Protein AF-0000000087544682 (afdb_homodimer)

Radius of gyration: 23.78 Å; Cα contacts (8 Å, |Δi|>4): 343; chains: 2; bounding box: 63×88×71 Å

Secondary structure (DSSP, 8-state):
-----------------------------GGGPPPHHHHHHHHHHHH--EEEEEEEETTEEEEEEE-TTS-EEEEEE-TTT--EEEEEEE--TT--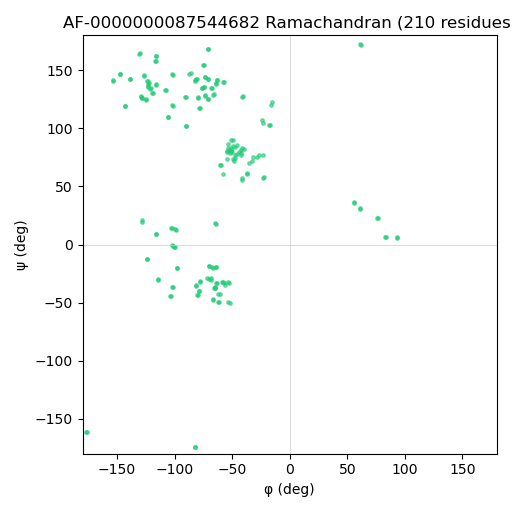SHHHH-S----/-----------------------------GGGPPPHHHHHHHHHHHH--EEEEEEEETTEEEEEEE-TTS-EEEEEE-TTT--EEEEEEE--TT--SHHHH-S----

Solvent-accessible surface area (backbone atoms only — not comparable to full-atom values): 12575 Å² total; per-residue (Å²): 133,85,77,72,76,76,74,76,73,75,74,75,73,73,71,71,64,67,79,60,77,69,82,83,58,33,81,63,59,75,89,53,46,52,58,69,64,57,54,52,51,47,44,33,67,44,63,47,34,50,76,75,45,76,45,81,55,65,55,16,35,37,35,34,31,26,40,79,83,64,24,41,34,39,35,31,22,34,39,50,78,62,43,67,39,33,43,34,39,41,45,44,95,87,46,72,56,49,77,38,66,45,73,67,61,78,123,135,84,78,74,77,73,76,75,74,74,75,74,73,73,73,71,66,67,78,63,77,69,84,83,60,33,82,61,58,74,91,53,46,52,58,69,65,58,54,51,52,46,44,32,65,42,65,48,35,48,76,74,44,75,43,80,55,65,55,15,36,35,36,34,31,26,40,80,84,64,25,40,35,39,35,31,22,34,39,50,79,62,45,69,39,34,44,32,40,40,45,44,96,86,47,74,56,46,78,39,66,43,72,67,62,76,122

Foldseek 3Di:
DPPPPPPPPPPPPPCPVPPPPPPLAADDDPVLFDDPVVLVVVCCVPFVWDWDDWDDDNQWTWTWTAGPVGWIWIWTANGRVRDTRDIDTHADPPGDCCVPPNDPPPD/DCPPPPPPPPPPPPCPVPVPPPPLAADDDPVLFDDPVVLVVVCCVPFVWDWDDWDDDNQWTWTWTAGPVGWIWIWTANGRVRDTRDIDTHADPPGDCCVPPNDPPPD

InterPro domains:
  IPR025711 PepSY domain [PF13670] (8-82)

pLDDT: mean 81.4, std 24.7, range [26.38, 98.88]

Structure (mmCIF, N/CA/C/O backbone):
data_AF-0000000087544682-model_v1
#
loop_
_entity.id
_entity.type
_entity.pdbx_description
1 polymer 'PepSY domain-containing protein'
#
loop_
_atom_site.group_PDB
_atom_site.id
_atom_site.type_symbol
_atom_site.label_atom_id
_atom_site.label_alt_id
_atom_site.label_comp_id
_atom_site.label_asym_id
_atom_site.label_entity_id
_atom_site.label_seq_id
_atom_site.pdbx_PDB_ins_code
_atom_site.Cartn_x
_atom_site.Cartn_y
_atom_site.Cartn_z
_atom_site.occupancy
_atom_site.B_iso_or_equiv
_atom_site.auth_seq_id
_atom_site.auth_comp_id
_atom_site.auth_asym_id
_atom_site.auth_atom_id
_atom_site.pdbx_PDB_model_num
ATOM 1 N N . MET A 1 1 ? -41.969 41.688 -31.203 1 32.5 1 MET A N 1
ATOM 2 C CA . MET A 1 1 ? -41.844 40.375 -30.562 1 32.5 1 MET A CA 1
ATOM 3 C C . MET A 1 1 ? -40.406 40.094 -30.203 1 32.5 1 MET A C 1
ATOM 5 O O . MET A 1 1 ? -39.531 40.125 -31.062 1 32.5 1 MET A O 1
ATOM 9 N N . LYS A 1 2 ? -39.969 40.656 -29.016 1 38.5 2 LYS A N 1
ATOM 10 C CA . LYS A 1 2 ? -38.688 40.656 -28.266 1 38.5 2 LYS A CA 1
ATOM 11 C C . LYS A 1 2 ? -38.219 39.219 -28.016 1 38.5 2 LYS A C 1
ATOM 13 O O . LYS A 1 2 ? -38.906 38.469 -27.297 1 38.5 2 LYS A O 1
ATOM 18 N N . SER A 1 3 ? -37.719 38.531 -29.031 1 41.66 3 SER A N 1
ATOM 19 C CA . SER A 1 3 ? -37.094 37.219 -29 1 41.66 3 SER A CA 1
ATOM 20 C C . SER A 1 3 ? -36.062 37.125 -27.891 1 41.66 3 SER A C 1
ATOM 22 O O . SER A 1 3 ? -35.031 37.812 -27.922 1 41.66 3 SER A O 1
ATOM 24 N N . ALA A 1 4 ? -36.562 36.969 -26.688 1 40.34 4 ALA A N 1
ATOM 25 C CA . ALA A 1 4 ? -35.75 36.688 -25.516 1 40.34 4 ALA A CA 1
ATOM 26 C C . ALA A 1 4 ? -34.781 35.531 -25.781 1 40.34 4 ALA A C 1
ATOM 28 O O . ALA A 1 4 ? -35.156 34.469 -26.219 1 40.34 4 ALA A O 1
ATOM 29 N N . PHE A 1 5 ? -33.594 35.875 -26.266 1 41.56 5 PHE A N 1
ATOM 30 C CA . PHE A 1 5 ? -32.406 35.031 -26.359 1 41.56 5 PHE A CA 1
ATOM 31 C C . PHE A 1 5 ? -32.188 34.281 -25.047 1 41.56 5 PHE A C 1
ATOM 33 O O . PHE A 1 5 ? -31.984 34.875 -24 1 41.56 5 PHE A O 1
ATOM 40 N N . ILE A 1 6 ? -32.969 33.188 -24.797 1 41.53 6 ILE A N 1
ATOM 41 C CA . ILE A 1 6 ? -32.781 32.312 -23.672 1 41.53 6 ILE A CA 1
ATOM 42 C C . ILE A 1 6 ? -31.312 31.828 -23.656 1 41.53 6 ILE A C 1
ATOM 44 O O . ILE A 1 6 ? -30.844 31.203 -24.609 1 41.53 6 ILE A O 1
ATOM 48 N N . ALA A 1 7 ? -30.422 32.625 -23.109 1 38.84 7 ALA A N 1
ATOM 49 C CA . ALA A 1 7 ? -29.047 32.219 -22.828 1 38.84 7 ALA A CA 1
ATOM 50 C C . ALA A 1 7 ? -29.016 30.891 -22.047 1 38.84 7 ALA A C 1
ATOM 52 O O . ALA A 1 7 ? -29.609 30.797 -20.969 1 38.84 7 ALA A O 1
ATOM 53 N N . HIS A 1 8 ? -29.125 29.781 -22.781 1 40.84 8 HIS A N 1
ATOM 54 C CA . HIS A 1 8 ? -28.891 28.484 -22.172 1 40.84 8 HIS A CA 1
ATOM 55 C C . HIS A 1 8 ? -27.562 28.453 -21.422 1 40.84 8 HIS A C 1
ATOM 57 O O . HIS A 1 8 ? -26.5 28.688 -22.016 1 40.84 8 HIS A O 1
ATOM 63 N N . ALA A 1 9 ? -27.531 28.984 -20.203 1 39.22 9 ALA A N 1
ATOM 64 C CA . ALA A 1 9 ? -26.375 28.75 -19.344 1 39.22 9 ALA A CA 1
ATOM 65 C C . ALA A 1 9 ? -26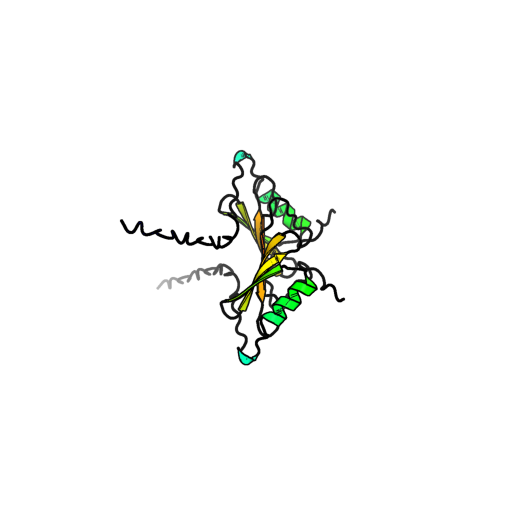.062 27.266 -19.234 1 39.22 9 ALA A C 1
ATOM 67 O O . ALA A 1 9 ? -26.875 26.5 -18.703 1 39.22 9 ALA A O 1
ATOM 68 N N . THR A 1 10 ? -25.422 26.688 -20.234 1 38 10 THR A N 1
ATOM 69 C CA . THR A 1 10 ? -24.891 25.328 -20.094 1 38 10 THR A CA 1
ATOM 70 C C . THR A 1 10 ? -24.047 25.203 -18.844 1 38 10 THR A C 1
ATOM 72 O O . THR A 1 10 ? -23.047 25.906 -18.688 1 38 10 THR A O 1
ATOM 75 N N . LEU A 1 11 ? -24.672 25.016 -17.688 1 36.91 11 LEU A N 1
ATOM 76 C CA . LEU A 1 11 ? -23.938 24.594 -16.484 1 36.91 11 LEU A CA 1
ATOM 77 C C . LEU A 1 11 ? -23 23.453 -16.812 1 36.91 11 LEU A C 1
ATOM 79 O O . LEU A 1 11 ? -23.438 22.375 -17.219 1 36.91 11 LEU A O 1
ATOM 83 N N . LEU A 1 12 ? -21.781 23.734 -17.281 1 35.66 12 LEU A N 1
ATOM 84 C CA . LEU A 1 12 ? -20.703 22.75 -17.359 1 35.66 12 LEU A CA 1
ATOM 85 C C . LEU A 1 12 ? -20.562 22 -16.047 1 35.66 12 LEU A C 1
ATOM 87 O O . LEU A 1 12 ? -20.188 22.578 -15.023 1 35.66 12 LEU A O 1
ATOM 91 N N . SER A 1 13 ? -21.5 21.125 -15.734 1 34.56 13 SER A N 1
ATOM 92 C CA . SER A 1 13 ? -21.25 20.188 -14.648 1 34.56 13 SER A CA 1
ATOM 93 C C . SER A 1 13 ? -19.844 19.625 -14.711 1 34.56 13 SER A C 1
ATOM 95 O O . SER A 1 13 ? -19.469 18.953 -15.672 1 34.56 13 SER A O 1
ATOM 97 N N . LEU A 1 14 ? -18.844 20.375 -14.258 1 31.8 14 LEU A N 1
ATOM 98 C CA . LEU A 1 14 ? -17.547 19.766 -13.992 1 31.8 14 LEU A CA 1
ATOM 99 C C . LEU A 1 14 ? -17.719 18.422 -13.289 1 31.8 14 LEU A C 1
ATOM 101 O O . LEU A 1 14 ? -18.234 18.375 -12.172 1 31.8 14 LEU A O 1
ATOM 105 N N . LEU A 1 15 ? -18.078 17.391 -14.023 1 32.78 15 LEU A N 1
ATOM 106 C CA . LEU A 1 15 ? -17.891 16.031 -13.531 1 32.78 15 LEU A CA 1
ATOM 107 C C . LEU A 1 15 ? -16.594 15.906 -12.734 1 32.78 15 LEU A C 1
ATOM 109 O O . LEU A 1 15 ? -15.508 15.969 -13.297 1 32.78 15 LEU A O 1
ATOM 113 N N . LEU A 1 16 ? -16.484 16.641 -11.656 1 33.53 16 LEU A N 1
ATOM 114 C CA . LEU A 1 16 ? -15.414 16.141 -10.789 1 33.53 16 LEU A CA 1
ATOM 115 C C . LEU A 1 16 ? -15.438 14.617 -10.727 1 33.53 16 LEU A C 1
ATOM 117 O O . LEU A 1 16 ? -16.281 14.031 -10.055 1 33.53 16 LEU A O 1
ATOM 121 N N . SER A 1 17 ? -15.344 13.922 -11.859 1 33.88 17 SER A N 1
ATOM 122 C CA . SER A 1 17 ? -15.07 12.484 -11.758 1 33.88 17 SER A CA 1
ATOM 123 C C . SER A 1 17 ? -14.195 12.172 -10.555 1 33.88 17 SER A C 1
ATOM 125 O O . SER A 1 17 ? -13.086 12.688 -10.438 1 33.88 17 SER A O 1
ATOM 127 N N . GLY A 1 18 ? -14.711 12.266 -9.414 1 36.06 18 GLY A N 1
ATOM 128 C CA . GLY A 1 18 ? -13.953 11.523 -8.414 1 36.06 18 GLY A CA 1
ATOM 129 C C . GLY A 1 18 ? -13.109 10.414 -9.008 1 36.06 18 GLY A C 1
ATOM 130 O O . GLY A 1 18 ? -13.625 9.547 -9.719 1 36.06 18 GLY A O 1
ATOM 131 N N . HIS A 1 19 ? -11.984 10.664 -9.625 1 38.47 19 HIS A N 1
ATOM 132 C CA . HIS A 1 19 ? -11.078 9.578 -9.977 1 38.47 19 HIS A CA 1
ATOM 133 C C . HIS A 1 19 ? -11.32 8.352 -9.109 1 38.47 19 HIS A C 1
ATOM 135 O O . HIS A 1 19 ? -11.078 8.383 -7.902 1 38.47 19 HIS A O 1
ATOM 141 N N . ALA A 1 20 ? -12.469 7.723 -9.016 1 40.12 20 ALA A N 1
ATOM 142 C CA . ALA A 1 20 ? -12.672 6.348 -8.57 1 40.12 20 ALA A CA 1
ATOM 143 C C . ALA A 1 20 ? -11.359 5.559 -8.609 1 40.12 20 ALA A C 1
ATOM 145 O O . ALA A 1 20 ? -10.633 5.602 -9.602 1 40.12 20 ALA A O 1
ATOM 146 N N . LEU A 1 21 ? -10.75 5.336 -7.555 1 45.41 21 LEU A N 1
ATOM 147 C CA . LEU A 1 21 ? -9.68 4.348 -7.508 1 45.41 21 LEU A CA 1
ATOM 148 C C . LEU A 1 21 ? -9.828 3.328 -8.633 1 45.41 21 LEU A C 1
ATOM 150 O O . LEU A 1 21 ? -10.945 3.012 -9.047 1 45.41 21 LEU A O 1
ATOM 154 N N . ALA A 1 22 ? -9.078 3.336 -9.688 1 49.91 22 ALA A N 1
ATOM 155 C CA . ALA A 1 22 ? -8.922 2.484 -10.859 1 49.91 22 ALA A CA 1
ATOM 156 C C . ALA A 1 22 ? -9.578 1.123 -10.648 1 49.91 22 ALA A C 1
ATOM 158 O O . ALA A 1 22 ? -9.531 0.57 -9.547 1 49.91 22 ALA A O 1
ATOM 159 N N . ASP A 1 23 ? -10.5 0.755 -11.5 1 56 23 ASP A N 1
ATOM 160 C CA . ASP A 1 23 ? -10.977 -0.609 -11.703 1 56 23 ASP A CA 1
ATOM 161 C C . ASP A 1 23 ? -9.859 -1.624 -11.445 1 56 23 ASP A C 1
ATOM 163 O O . ASP A 1 23 ? -8.961 -1.779 -12.273 1 56 23 ASP A O 1
ATOM 167 N N . GLU A 1 24 ? -9.43 -1.948 -10.203 1 76.81 24 GLU A N 1
ATOM 168 C CA . GLU A 1 24 ? -8.359 -2.824 -9.734 1 76.81 24 GLU A CA 1
ATOM 169 C C . GLU A 1 24 ? -8.625 -4.277 -10.125 1 76.81 24 GLU A C 1
ATOM 171 O O . GLU A 1 24 ? -7.895 -5.18 -9.719 1 76.81 24 GLU A O 1
ATOM 176 N N . ASP A 1 25 ? -9.562 -4.363 -11.133 1 90.75 25 ASP A N 1
ATOM 177 C CA . ASP A 1 25 ? -9.852 -5.738 -11.523 1 90.75 25 ASP A CA 1
ATOM 178 C C . ASP A 1 25 ? -8.875 -6.219 -12.602 1 90.75 25 ASP A C 1
ATOM 180 O O . ASP A 1 25 ? -8.406 -5.426 -13.422 1 90.75 25 ASP A O 1
ATOM 184 N N . CYS A 1 26 ? -8.586 -7.488 -12.539 1 96.19 26 CYS A N 1
ATOM 185 C CA . CYS A 1 26 ? -7.848 -8.164 -13.594 1 96.19 26 CYS A CA 1
ATOM 186 C C . CYS A 1 26 ? -8.789 -8.961 -14.5 1 96.19 26 CYS A C 1
ATOM 188 O O . CYS A 1 26 ? -9.805 -9.477 -14.039 1 96.19 26 CYS A O 1
ATOM 190 N N . SER A 1 27 ? -8.398 -9 -15.789 1 96.19 27 SER A N 1
ATOM 191 C CA . SER A 1 27 ? -9.281 -9.648 -16.75 1 96.19 27 SER A CA 1
ATOM 192 C C . SER A 1 27 ? -8.531 -10.688 -17.578 1 96.19 27 SER A C 1
ATOM 194 O O . SER A 1 27 ? -8.984 -11.078 -18.656 1 96.19 27 SER A O 1
ATOM 196 N N . ASP A 1 28 ? -7.426 -11.148 -17.078 1 97.69 28 ASP A N 1
ATOM 197 C CA . ASP A 1 28 ? -6.648 -12.164 -17.797 1 97.69 28 ASP A CA 1
ATOM 198 C C . ASP A 1 28 ? -7.484 -13.414 -18.062 1 97.69 28 ASP A C 1
ATOM 200 O O . ASP A 1 28 ? -8.203 -13.891 -17.172 1 97.69 28 ASP A O 1
ATOM 204 N N . PRO A 1 29 ? -7.371 -14.016 -19.219 1 98.12 29 PRO A N 1
ATOM 205 C CA . PRO A 1 29 ? -8.016 -15.32 -19.422 1 98.12 29 PRO A CA 1
ATOM 206 C C . PRO A 1 29 ? -7.441 -16.406 -18.516 1 98.12 29 PRO A C 1
ATOM 208 O O . PRO A 1 29 ? -6.219 -16.5 -18.359 1 98.12 29 PRO A O 1
ATOM 211 N N . VAL A 1 30 ? -8.289 -17.203 -18 1 98.12 30 VAL A N 1
ATOM 212 C CA . VAL A 1 30 ? -7.902 -18.219 -17.031 1 98.12 30 VAL A CA 1
ATOM 213 C C . VAL A 1 30 ? -6.871 -19.156 -17.656 1 98.12 30 VAL A C 1
ATOM 215 O O . VAL A 1 30 ? -5.93 -19.594 -16.984 1 98.12 30 VAL A O 1
ATOM 218 N N . SER A 1 31 ? -6.926 -19.391 -18.906 1 98.44 31 SER A N 1
ATOM 219 C CA . SER A 1 31 ? -6.023 -20.297 -19.609 1 98.44 31 SER A CA 1
ATOM 220 C C . SER A 1 31 ? -4.586 -19.781 -19.562 1 98.44 31 SER A C 1
ATOM 222 O O . SER A 1 31 ? -3.643 -20.562 -19.734 1 98.44 31 SER A O 1
ATOM 224 N N . ASP A 1 32 ? -4.398 -18.5 -19.297 1 98.62 32 ASP A N 1
ATOM 225 C CA . ASP A 1 32 ? -3.068 -17.906 -19.344 1 98.62 32 ASP A CA 1
ATOM 226 C C . ASP A 1 32 ? -2.492 -17.734 -17.938 1 98.62 32 ASP A C 1
ATOM 228 O O . ASP A 1 32 ? -1.352 -17.297 -17.781 1 98.62 32 ASP A O 1
ATOM 232 N N . TRP A 1 33 ? -3.242 -18.109 -16.891 1 98.81 33 TRP A N 1
ATOM 233 C CA . TRP A 1 33 ? -2.812 -17.859 -15.516 1 98.81 33 TRP A CA 1
ATOM 234 C C . TRP A 1 33 ? -1.585 -18.703 -15.172 1 98.81 33 TRP A C 1
ATOM 236 O O . TRP A 1 33 ? -1.505 -19.875 -15.539 1 98.81 33 TRP A O 1
ATOM 246 N N . GLN A 1 34 ? -0.607 -18 -14.523 1 98.88 34 GLN A N 1
ATOM 247 C CA . GLN A 1 34 ? 0.49 -18.719 -13.883 1 98.88 34 GLN A CA 1
ATOM 248 C C . GLN A 1 34 ? 0.029 -19.375 -12.594 1 98.88 34 GLN A C 1
ATOM 250 O O . GLN A 1 34 ? -0.884 -18.891 -11.922 1 98.88 34 GLN A O 1
ATOM 255 N N . PRO A 1 35 ? 0.786 -20.453 -12.258 1 98.75 35 PRO A N 1
ATOM 256 C CA . PRO A 1 35 ? 0.487 -21.047 -10.953 1 98.75 35 PRO A CA 1
ATOM 257 C C . PRO A 1 35 ? 0.761 -20.094 -9.797 1 98.75 35 PRO A C 1
ATOM 259 O O . PRO A 1 35 ? 1.733 -19.328 -9.836 1 98.75 35 PRO A O 1
ATOM 262 N N . ARG A 1 36 ? -0.143 -20.156 -8.805 1 98.62 36 ARG A N 1
ATOM 263 C CA . ARG A 1 36 ? 0.052 -19.328 -7.613 1 98.62 36 ARG A CA 1
ATOM 264 C C . ARG A 1 36 ? 1.432 -19.562 -7.004 1 98.62 36 ARG A C 1
ATOM 266 O O . ARG A 1 36 ? 2.062 -18.641 -6.508 1 98.62 36 ARG A O 1
ATOM 273 N N . ASP A 1 37 ? 1.938 -20.828 -7.148 1 98.44 37 ASP A N 1
ATOM 274 C CA . ASP A 1 37 ? 3.24 -21.156 -6.578 1 98.44 37 ASP A CA 1
ATOM 275 C C . ASP A 1 37 ? 4.363 -20.422 -7.309 1 98.44 37 ASP A C 1
ATOM 277 O O . ASP A 1 37 ? 5.395 -20.109 -6.715 1 98.44 37 ASP A O 1
ATOM 281 N N . THR A 1 38 ? 4.176 -20.125 -8.586 1 98.75 38 THR A N 1
ATOM 282 C CA . THR A 1 38 ? 5.145 -19.344 -9.336 1 98.75 38 THR A CA 1
ATOM 283 C C . THR A 1 38 ? 5.285 -17.953 -8.734 1 98.75 38 THR A C 1
ATOM 285 O O . THR A 1 38 ? 6.398 -17.453 -8.531 1 98.75 38 THR A O 1
ATOM 288 N N . LEU A 1 39 ? 4.137 -17.328 -8.352 1 98.75 39 LEU A N 1
ATOM 289 C CA . LEU A 1 39 ? 4.152 -16.016 -7.703 1 98.75 39 LEU A CA 1
ATOM 290 C C . LEU A 1 39 ? 4.793 -16.109 -6.324 1 98.75 39 LEU A C 1
ATOM 292 O O . LEU A 1 39 ? 5.633 -15.273 -5.977 1 98.75 39 LEU A O 1
ATOM 296 N N . ARG A 1 40 ? 4.379 -17.109 -5.559 1 98.69 40 ARG A N 1
ATOM 297 C CA . ARG A 1 40 ? 4.941 -17.297 -4.227 1 98.69 40 ARG A CA 1
ATOM 298 C C . ARG A 1 40 ? 6.465 -17.359 -4.277 1 98.69 40 ARG A C 1
ATOM 300 O O . ARG A 1 40 ? 7.141 -16.609 -3.568 1 98.69 40 ARG A O 1
ATOM 307 N N . LEU A 1 41 ? 6.988 -18.188 -5.168 1 98.19 41 LEU A N 1
ATOM 308 C CA . LEU A 1 41 ? 8.43 -18.375 -5.266 1 98.19 41 LEU A CA 1
ATOM 309 C C . LEU A 1 41 ? 9.117 -17.094 -5.73 1 98.19 41 LEU A C 1
ATOM 311 O O . LEU A 1 41 ? 10.18 -16.734 -5.223 1 98.19 41 LEU A O 1
ATOM 315 N N . GLN A 1 42 ? 8.469 -16.422 -6.613 1 97.19 42 GLN A N 1
ATOM 316 C CA . GLN A 1 42 ? 9.031 -15.18 -7.137 1 97.19 42 GLN A CA 1
ATOM 317 C C . GLN A 1 42 ? 9.211 -14.148 -6.031 1 97.19 42 GLN A C 1
ATOM 319 O O . GLN A 1 42 ? 10.305 -13.594 -5.863 1 97.19 42 GLN A O 1
ATOM 324 N N . VAL A 1 43 ? 8.188 -13.922 -5.242 1 97.5 43 VAL A N 1
ATOM 325 C CA . VAL A 1 43 ? 8.258 -12.828 -4.281 1 97.5 43 VAL A CA 1
ATOM 326 C C . VAL A 1 43 ? 9.102 -13.234 -3.08 1 97.5 43 VAL A C 1
ATOM 328 O O . VAL A 1 43 ? 9.766 -12.398 -2.461 1 97.5 43 VAL A O 1
ATOM 331 N N . GLU A 1 44 ? 9.086 -14.539 -2.719 1 97.81 44 GLU A N 1
ATOM 332 C CA . GLU A 1 44 ? 9.953 -15.023 -1.645 1 97.81 44 GLU A CA 1
ATOM 333 C C . GLU A 1 44 ? 11.422 -14.891 -2.02 1 97.81 44 GLU A C 1
ATOM 335 O O . GLU A 1 44 ? 12.242 -14.453 -1.207 1 97.81 44 GLU A O 1
ATOM 340 N N . ARG A 1 45 ? 11.719 -15.125 -3.283 1 96.88 45 ARG A N 1
ATOM 341 C CA . ARG A 1 45 ? 13.109 -15.062 -3.742 1 96.88 45 ARG A CA 1
ATOM 342 C C . ARG A 1 45 ? 13.555 -13.625 -3.951 1 96.88 45 ARG A C 1
ATOM 344 O O . ARG A 1 45 ? 14.648 -13.242 -3.537 1 96.88 45 ARG A O 1
ATOM 351 N N . GLN A 1 46 ? 12.695 -12.875 -4.48 1 95.12 46 GLN A N 1
ATOM 352 C CA . GLN A 1 46 ? 13.086 -11.531 -4.887 1 95.12 46 GLN A CA 1
ATOM 353 C C . GLN A 1 46 ? 13.078 -10.57 -3.699 1 95.12 46 GLN A C 1
ATOM 355 O O . GLN A 1 46 ? 13.938 -9.695 -3.594 1 95.12 46 GLN A O 1
ATOM 360 N N . TYR A 1 47 ? 12.117 -10.789 -2.785 1 95.56 47 TYR A N 1
ATOM 361 C CA . TYR A 1 47 ? 11.922 -9.75 -1.778 1 95.56 47 TYR A CA 1
ATOM 362 C C . TYR A 1 47 ? 12.062 -10.32 -0.373 1 95.56 47 TYR A C 1
ATOM 364 O O . TYR A 1 47 ? 12.062 -9.578 0.61 1 95.56 47 TYR A O 1
ATOM 372 N N . GLY A 1 48 ? 12.078 -11.602 -0.278 1 96.06 48 GLY A N 1
ATOM 373 C CA . GLY A 1 48 ? 12.211 -12.234 1.024 1 96.06 48 GLY A CA 1
ATOM 374 C C . GLY A 1 48 ? 10.938 -12.195 1.844 1 96.06 48 GLY A C 1
ATOM 375 O O . GLY A 1 48 ? 10.984 -12.242 3.074 1 96.06 48 GLY A O 1
ATOM 376 N N . TRP A 1 49 ? 9.859 -12.062 1.177 1 97.44 49 TRP A N 1
ATOM 377 C CA . TRP A 1 49 ? 8.578 -12.039 1.872 1 97.44 49 TRP A CA 1
ATOM 378 C C . TRP A 1 49 ? 8.195 -13.43 2.367 1 97.44 49 TRP A C 1
ATOM 380 O O . TRP A 1 49 ? 8.539 -14.43 1.735 1 97.44 49 TRP A O 1
ATOM 390 N N . ASN A 1 50 ? 7.574 -13.469 3.521 1 98.19 50 ASN A N 1
ATOM 391 C CA . ASN A 1 50 ? 6.871 -14.656 3.975 1 98.19 50 ASN A CA 1
ATOM 392 C C . ASN A 1 50 ? 5.406 -14.648 3.539 1 98.19 50 ASN A C 1
ATOM 394 O O . ASN A 1 50 ? 4.59 -13.922 4.109 1 98.19 50 ASN A O 1
ATOM 398 N N . VAL A 1 51 ? 5.137 -15.43 2.486 1 98.75 51 VAL A N 1
ATOM 399 C CA . VAL A 1 51 ? 3.803 -15.422 1.898 1 98.75 51 VAL A CA 1
ATOM 400 C C . VAL A 1 51 ? 2.865 -16.281 2.734 1 98.75 51 VAL A C 1
ATOM 402 O O . VAL A 1 51 ? 3.131 -17.469 2.949 1 98.75 51 VAL A O 1
ATOM 405 N N . GLN A 1 52 ? 1.749 -15.766 3.148 1 98.5 52 GLN A N 1
ATOM 406 C CA . GLN A 1 52 ? 0.799 -16.484 3.99 1 98.5 52 GLN A CA 1
ATOM 407 C C . GLN A 1 52 ? -0.383 -17 3.172 1 98.5 52 GLN A C 1
ATOM 409 O O . GLN A 1 52 ? -0.951 -18.047 3.482 1 98.5 52 GLN A O 1
ATOM 414 N N . ARG A 1 53 ? -0.742 -16.125 2.186 1 98.44 53 ARG A N 1
ATOM 415 C CA . ARG A 1 53 ? -1.899 -16.516 1.383 1 98.44 53 ARG A CA 1
ATOM 416 C C . ARG A 1 53 ? -1.829 -15.891 -0.008 1 98.44 53 ARG A C 1
ATOM 418 O O . ARG A 1 53 ? -1.405 -14.742 -0.162 1 98.44 53 ARG A O 1
ATOM 425 N N . ILE A 1 54 ? -2.232 -16.672 -0.982 1 98.81 54 ILE A N 1
ATOM 426 C CA . ILE A 1 54 ? -2.568 -16.156 -2.305 1 98.81 54 ILE A CA 1
ATOM 427 C C . ILE A 1 54 ? -3.982 -16.594 -2.684 1 98.81 54 ILE A C 1
ATOM 429 O O . ILE A 1 54 ? -4.285 -17.781 -2.703 1 98.81 54 ILE A O 1
ATOM 433 N N . LYS A 1 55 ? -4.816 -15.703 -2.996 1 98.5 55 LYS A N 1
ATOM 434 C CA . LYS A 1 55 ? -6.172 -16.016 -3.436 1 98.5 55 LYS A CA 1
ATOM 435 C C . LYS A 1 55 ? -6.512 -15.273 -4.727 1 98.5 55 LYS A C 1
ATOM 437 O O . LYS A 1 55 ? -5.781 -14.375 -5.145 1 98.5 55 LYS A O 1
ATOM 442 N N . VAL A 1 56 ? -7.609 -15.766 -5.359 1 98.25 56 VAL A N 1
ATOM 443 C CA . VAL A 1 56 ? -8.18 -15.008 -6.473 1 98.25 56 VAL A CA 1
ATOM 444 C C . VAL A 1 56 ? -9.242 -14.039 -5.953 1 98.25 56 VAL A C 1
ATOM 446 O O . VAL A 1 56 ? -10.117 -14.43 -5.184 1 98.25 56 VAL A O 1
ATOM 449 N N . ASP A 1 57 ? -9.125 -12.797 -6.289 1 97.38 57 ASP A N 1
ATOM 450 C CA . ASP A 1 57 ? -10.094 -11.75 -5.977 1 97.38 57 ASP A CA 1
ATOM 451 C C . ASP A 1 57 ? -10.219 -10.75 -7.129 1 97.38 57 ASP A C 1
ATOM 453 O O . ASP A 1 57 ? -9.227 -10.172 -7.566 1 97.38 57 ASP A O 1
ATOM 457 N N . ASP A 1 58 ? -11.438 -10.633 -7.707 1 97.06 58 ASP A N 1
ATOM 458 C CA . ASP A 1 58 ? -11.703 -9.734 -8.82 1 97.06 58 ASP A CA 1
ATOM 459 C C . ASP A 1 58 ? -10.773 -10.008 -9.992 1 97.06 58 ASP A C 1
ATOM 461 O O . ASP A 1 58 ? -10.203 -9.086 -10.57 1 97.06 58 ASP A O 1
ATOM 465 N N . GLY A 1 59 ? -10.445 -11.242 -10.227 1 97.75 59 GLY A N 1
ATOM 466 C CA . GLY A 1 59 ? -9.68 -11.68 -11.383 1 97.75 59 GLY A CA 1
ATOM 467 C C . GLY A 1 59 ? -8.188 -11.547 -11.203 1 97.75 59 GLY A C 1
ATOM 468 O O . GLY A 1 59 ? -7.41 -11.898 -12.094 1 97.75 59 GLY A O 1
ATOM 469 N N . CYS A 1 60 ? -7.742 -11.18 -9.961 1 98.38 60 CYS A N 1
ATOM 470 C CA . CYS A 1 60 ? -6.32 -10.992 -9.68 1 98.38 60 CYS A CA 1
ATOM 471 C C . CYS A 1 60 ? -5.836 -11.992 -8.641 1 98.38 60 CYS A C 1
ATOM 473 O O . CYS A 1 60 ? -6.637 -12.562 -7.898 1 98.38 60 CYS A O 1
ATOM 475 N N . TYR A 1 61 ? -4.531 -12.234 -8.625 1 98.69 61 TYR A N 1
ATOM 476 C CA . TYR A 1 61 ? -3.904 -12.852 -7.461 1 98.69 61 TYR A CA 1
ATOM 477 C C . TYR A 1 61 ? -3.697 -11.836 -6.344 1 98.69 61 TYR A C 1
ATOM 479 O O . TYR A 1 61 ? -3.006 -10.836 -6.531 1 98.69 61 TYR A O 1
ATOM 487 N N . GLU A 1 62 ? -4.34 -12.086 -5.246 1 98.69 62 GLU A N 1
ATOM 488 C CA . GLU A 1 62 ? -4.098 -11.305 -4.039 1 98.69 62 GLU A CA 1
ATOM 489 C C . GLU A 1 62 ? -3.201 -12.047 -3.059 1 98.69 62 GLU A C 1
ATOM 491 O O . GLU A 1 62 ? -3.539 -13.148 -2.615 1 98.69 62 GLU A O 1
ATOM 496 N N . LEU A 1 63 ? -2.123 -11.445 -2.797 1 98.69 63 LEU A N 1
ATOM 497 C CA . LEU A 1 63 ? -1.107 -12.016 -1.921 1 98.69 63 LEU A CA 1
ATOM 498 C C . LEU A 1 63 ? -1.072 -11.289 -0.581 1 98.69 63 LEU A C 1
ATOM 500 O O . LEU A 1 63 ? -1.098 -10.055 -0.538 1 98.69 63 LEU A O 1
ATOM 504 N N . ARG A 1 64 ? -1.052 -12.031 0.482 1 98.69 64 ARG A N 1
ATOM 505 C CA . ARG A 1 64 ? -0.839 -11.508 1.827 1 98.69 64 ARG A CA 1
ATOM 506 C C . ARG A 1 64 ? 0.349 -12.188 2.498 1 98.69 64 ARG A C 1
ATOM 508 O O . ARG A 1 64 ? 0.54 -13.398 2.357 1 98.69 64 ARG A O 1
ATOM 515 N N . GLY A 1 65 ? 1.061 -11.383 3.18 1 98.38 65 GLY A N 1
ATOM 516 C CA . GLY A 1 65 ? 2.207 -11.93 3.889 1 98.38 65 GLY A CA 1
ATOM 517 C C . GLY A 1 65 ? 2.928 -10.898 4.738 1 98.38 65 GLY A C 1
ATOM 518 O O . GLY A 1 65 ? 2.332 -9.906 5.16 1 98.38 65 GLY A O 1
ATOM 519 N N . LEU A 1 66 ? 4.172 -11.219 5.082 1 97.44 66 LEU A N 1
ATOM 520 C CA . LEU A 1 66 ? 5.059 -10.344 5.84 1 97.44 66 LEU A CA 1
ATOM 521 C C . LEU A 1 66 ? 6.352 -10.086 5.07 1 97.44 66 LEU A C 1
ATOM 523 O O . LEU A 1 66 ? 6.898 -10.992 4.445 1 97.44 66 LEU A O 1
ATOM 527 N N . ASP A 1 67 ? 6.742 -8.82 5.145 1 95.75 67 ASP A N 1
ATOM 528 C CA . ASP A 1 67 ? 8.07 -8.578 4.582 1 95.75 67 ASP A CA 1
ATOM 529 C C . ASP A 1 67 ? 9.164 -8.93 5.586 1 95.75 67 ASP A C 1
ATOM 531 O O . ASP A 1 67 ? 8.875 -9.469 6.66 1 95.75 67 ASP A O 1
ATOM 535 N N . ARG A 1 68 ? 10.43 -8.656 5.273 1 94.25 68 ARG A N 1
ATOM 536 C CA . ARG A 1 68 ? 11.578 -9.078 6.066 1 94.25 68 ARG A CA 1
ATOM 537 C C . ARG A 1 68 ? 11.594 -8.367 7.418 1 94.25 68 ARG A C 1
ATOM 539 O O . ARG A 1 68 ? 12.242 -8.836 8.359 1 94.25 68 ARG A O 1
ATOM 546 N N . LYS A 1 69 ? 10.93 -7.309 7.512 1 93.75 69 LYS A N 1
ATOM 547 C CA . LYS A 1 69 ? 10.922 -6.531 8.75 1 93.75 69 LYS A CA 1
ATOM 548 C C . LYS A 1 69 ? 9.664 -6.812 9.57 1 93.75 69 LYS A C 1
ATOM 550 O O . LYS A 1 69 ? 9.43 -6.172 10.594 1 93.75 69 LYS A O 1
ATOM 555 N N . GLY A 1 70 ? 8.844 -7.598 9.047 1 94.62 70 GLY A N 1
ATOM 556 C CA . GLY A 1 70 ? 7.66 -8.016 9.781 1 94.62 70 GLY A CA 1
ATOM 557 C C . GLY A 1 70 ? 6.449 -7.148 9.492 1 94.62 70 GLY A C 1
ATOM 558 O O . GLY A 1 70 ? 5.41 -7.285 10.148 1 94.62 70 GLY A O 1
ATOM 559 N N . ASN A 1 71 ? 6.59 -6.219 8.531 1 95.25 71 ASN A N 1
ATOM 560 C CA . ASN A 1 71 ? 5.418 -5.465 8.102 1 95.25 71 ASN A CA 1
ATOM 561 C C . ASN A 1 71 ? 4.453 -6.336 7.305 1 95.25 71 ASN A C 1
ATOM 563 O O . ASN A 1 71 ? 4.879 -7.164 6.496 1 95.25 71 ASN A O 1
ATOM 567 N N . ALA A 1 72 ? 3.174 -6.113 7.504 1 96.38 72 ALA A N 1
ATOM 568 C CA . ALA A 1 72 ? 2.188 -6.82 6.691 1 96.38 72 ALA A CA 1
ATOM 569 C C . ALA A 1 72 ? 2.137 -6.246 5.277 1 96.38 72 ALA A C 1
ATOM 571 O O . ALA A 1 72 ? 2.18 -5.027 5.09 1 96.38 72 ALA A O 1
ATOM 572 N N . ILE A 1 73 ? 2.098 -7.172 4.352 1 97.38 73 ILE A N 1
ATOM 573 C CA . ILE A 1 73 ? 2.045 -6.812 2.938 1 97.38 73 ILE A CA 1
ATOM 574 C C . ILE A 1 73 ? 0.784 -7.398 2.305 1 97.38 73 ILE A C 1
ATOM 576 O O . ILE A 1 73 ? 0.429 -8.547 2.564 1 97.38 73 ILE A O 1
ATOM 580 N N . GLU A 1 74 ? 0.122 -6.613 1.57 1 98.19 74 GLU A N 1
ATOM 581 C CA . GLU A 1 74 ? -0.892 -7.051 0.617 1 98.19 74 GLU A CA 1
ATOM 582 C C . GLU A 1 74 ? -0.565 -6.574 -0.795 1 98.19 74 GLU A C 1
ATOM 584 O O . GLU A 1 74 ? -0.194 -5.418 -0.996 1 98.19 74 GLU A O 1
ATOM 589 N N . ALA A 1 75 ? -0.722 -7.461 -1.734 1 97.94 75 ALA A N 1
ATOM 590 C CA . ALA A 1 75 ? -0.401 -7.102 -3.113 1 97.94 75 ALA A CA 1
ATOM 591 C C . ALA A 1 75 ? -1.318 -7.82 -4.098 1 97.94 75 ALA A C 1
ATOM 593 O O . ALA A 1 75 ? -1.746 -8.953 -3.844 1 97.94 75 ALA A O 1
ATOM 594 N N . SER A 1 76 ? -1.588 -7.102 -5.168 1 97.5 76 SER A N 1
ATOM 595 C CA . SER A 1 76 ? -2.361 -7.707 -6.246 1 97.5 76 SER A CA 1
ATOM 596 C C . SER A 1 76 ? -1.54 -7.805 -7.527 1 97.5 76 SER A C 1
ATOM 598 O O . SER A 1 76 ? -0.802 -6.879 -7.871 1 97.5 76 SER A O 1
ATOM 600 N N . TYR A 1 77 ? -1.682 -8.938 -8.141 1 97.69 77 TYR A N 1
ATOM 601 C CA . TYR A 1 77 ? -0.958 -9.219 -9.375 1 97.69 77 TYR A CA 1
ATOM 602 C C . TYR A 1 77 ? -1.915 -9.648 -10.484 1 97.69 77 TYR A C 1
ATOM 604 O O . TYR A 1 77 ? -2.896 -10.344 -10.227 1 97.69 77 TYR A O 1
ATOM 612 N N . SER A 1 78 ? -1.555 -9.234 -11.68 1 97.44 78 SER A N 1
ATOM 613 C CA . SER A 1 78 ? -2.18 -9.859 -12.836 1 97.44 78 SER A CA 1
ATOM 614 C C . SER A 1 78 ? -1.79 -11.328 -12.945 1 97.44 78 SER A C 1
ATOM 616 O O . SER A 1 78 ? -0.605 -11.656 -13.039 1 97.44 78 SER A O 1
ATOM 618 N N . PRO A 1 79 ? -2.73 -12.195 -13.094 1 98.56 79 PRO A N 1
ATOM 619 C CA . PRO A 1 79 ? -2.383 -13.617 -12.945 1 98.56 79 PRO A CA 1
ATOM 620 C C . PRO A 1 79 ? -1.551 -14.141 -14.117 1 98.56 79 PRO A C 1
ATOM 622 O O . PRO A 1 79 ? -0.741 -15.055 -13.938 1 98.56 79 PRO A O 1
ATOM 625 N N . ALA A 1 80 ? -1.713 -13.586 -15.281 1 98.5 80 ALA A N 1
ATOM 626 C CA . ALA A 1 80 ? -1.014 -14.117 -16.453 1 98.5 80 ALA A CA 1
ATOM 627 C C . ALA A 1 80 ? 0.427 -13.617 -16.5 1 98.5 80 ALA A C 1
ATOM 629 O O . ALA A 1 80 ? 1.353 -14.391 -16.75 1 98.5 80 ALA A O 1
ATOM 630 N N . SER A 1 81 ? 0.617 -12.352 -16.234 1 97.06 81 SER A N 1
ATOM 631 C CA . SER A 1 81 ? 1.932 -11.734 -16.375 1 97.06 81 SER A CA 1
ATOM 632 C C . SER A 1 81 ? 2.652 -11.648 -15.039 1 97.06 81 SER A C 1
ATOM 634 O O . SER A 1 81 ? 3.857 -11.398 -14.992 1 97.06 81 SER A O 1
ATOM 636 N N . LEU A 1 82 ? 1.927 -11.727 -13.922 1 97.12 82 LEU A N 1
ATOM 637 C CA . LEU A 1 82 ? 2.428 -11.531 -12.562 1 97.12 82 LEU A CA 1
ATOM 638 C C . LEU A 1 82 ? 2.994 -10.125 -12.391 1 97.12 82 LEU A C 1
ATOM 640 O O . LEU A 1 82 ? 3.947 -9.922 -11.633 1 97.12 82 LEU A O 1
ATOM 644 N N . ARG A 1 83 ? 2.348 -9.227 -13.172 1 95.38 83 ARG A N 1
ATOM 645 C CA . ARG A 1 83 ? 2.648 -7.816 -12.961 1 95.38 83 ARG A CA 1
ATOM 646 C C . ARG A 1 83 ? 1.969 -7.293 -11.703 1 95.38 83 ARG A C 1
ATOM 648 O O . ARG A 1 83 ? 0.775 -7.52 -11.492 1 95.38 83 ARG A O 1
ATOM 655 N N . LEU A 1 84 ? 2.768 -6.543 -10.93 1 96.5 84 LEU A N 1
ATOM 656 C CA . LEU A 1 84 ? 2.246 -5.949 -9.703 1 96.5 84 LEU A CA 1
ATOM 657 C C . LEU A 1 84 ? 1.275 -4.816 -10.023 1 96.5 84 LEU A C 1
ATOM 659 O O . LEU A 1 84 ? 1.608 -3.9 -10.773 1 96.5 84 LEU A O 1
ATOM 663 N N . ARG A 1 85 ? 0.059 -4.922 -9.461 1 96.75 85 ARG A N 1
ATOM 664 C CA . ARG A 1 85 ? -0.968 -3.916 -9.711 1 96.75 85 ARG A CA 1
ATOM 665 C C . ARG A 1 85 ? -1.12 -2.986 -8.508 1 96.75 85 ARG A C 1
ATOM 667 O O . ARG A 1 85 ? -1.288 -1.775 -8.672 1 96.75 85 ARG A O 1
ATOM 674 N N . THR A 1 86 ? -1.147 -3.537 -7.316 1 97.19 86 THR A N 1
ATOM 675 C CA . THR A 1 86 ? -1.262 -2.758 -6.086 1 97.19 86 THR A CA 1
ATOM 676 C C . THR A 1 86 ? -0.334 -3.311 -5.008 1 97.19 86 THR A C 1
ATOM 678 O O . THR A 1 86 ? -0.13 -4.523 -4.918 1 97.19 86 THR A O 1
ATOM 681 N N . LEU A 1 87 ? 0.224 -2.482 -4.277 1 97.5 87 LEU A N 1
ATOM 682 C CA . LEU A 1 87 ? 1.064 -2.787 -3.127 1 97.5 87 LEU A CA 1
ATOM 683 C C . LEU A 1 87 ? 0.596 -2.021 -1.894 1 97.5 87 LEU A C 1
ATOM 685 O O . LEU A 1 87 ? 0.388 -0.808 -1.953 1 97.5 87 LEU A O 1
ATOM 689 N N . GLU A 1 88 ? 0.365 -2.738 -0.842 1 97.81 88 GLU A N 1
ATOM 690 C CA . GLU A 1 88 ? -0.016 -2.148 0.438 1 97.81 88 GLU A CA 1
ATOM 691 C C . GLU A 1 88 ? 0.86 -2.676 1.57 1 97.81 88 GLU A C 1
ATOM 693 O O . GLU A 1 88 ? 1.03 -3.887 1.719 1 97.81 88 GLU A O 1
ATOM 698 N N . ILE A 1 89 ? 1.409 -1.767 2.279 1 97 89 ILE A N 1
ATOM 699 C CA . ILE A 1 89 ? 2.242 -2.105 3.428 1 97 89 ILE A CA 1
ATOM 700 C C . ILE A 1 89 ? 1.635 -1.514 4.699 1 97 89 ILE A C 1
ATOM 702 O O . ILE A 1 89 ? 1.251 -0.342 4.723 1 97 89 ILE A O 1
ATOM 706 N N . HIS A 1 90 ? 1.503 -2.318 5.684 1 96.69 90 HIS A N 1
ATOM 707 C CA . HIS A 1 90 ? 1.159 -1.899 7.039 1 96.69 90 HIS A CA 1
ATOM 708 C C . HIS A 1 90 ? 2.373 -1.959 7.957 1 96.69 90 HIS A C 1
ATOM 710 O O . HIS A 1 90 ? 2.828 -3.045 8.32 1 96.69 90 HIS A O 1
ATOM 716 N N . PHE A 1 91 ? 2.803 -0.783 8.312 1 95.31 91 PHE A N 1
ATOM 717 C CA . PHE A 1 91 ? 4.066 -0.722 9.039 1 95.31 91 PHE A CA 1
ATOM 718 C C . PHE A 1 91 ? 3.855 -1.01 10.523 1 95.31 91 PHE A C 1
ATOM 720 O O . PHE A 1 91 ? 2.885 -0.539 11.117 1 95.31 91 PHE A O 1
ATOM 727 N N . ARG A 1 92 ? 4.789 -1.718 11.023 1 92.19 92 ARG A N 1
ATOM 728 C CA . ARG A 1 92 ? 4.789 -1.928 12.469 1 92.19 92 ARG A CA 1
ATOM 729 C C . ARG A 1 92 ? 5.152 -0.645 13.211 1 92.19 92 ARG A C 1
ATOM 731 O O . ARG A 1 92 ? 5.531 0.351 12.594 1 92.19 92 ARG A O 1
ATOM 738 N N . ASP A 1 93 ? 4.961 -0.6 14.508 1 84.62 93 ASP A N 1
ATOM 739 C CA . ASP A 1 93 ? 5.191 0.592 15.312 1 84.62 93 ASP A CA 1
ATOM 740 C C . ASP A 1 93 ? 6.625 1.099 15.148 1 84.62 93 ASP A C 1
ATOM 742 O O . ASP A 1 93 ? 6.859 2.309 15.133 1 84.62 93 ASP A O 1
ATOM 746 N N . ASP A 1 94 ? 7.566 0.199 14.984 1 82.06 94 ASP A N 1
ATOM 747 C CA . ASP A 1 94 ? 8.961 0.607 14.844 1 82.06 94 ASP A CA 1
ATOM 748 C C . ASP A 1 94 ? 9.398 0.56 13.383 1 82.06 94 ASP A C 1
ATOM 750 O O . ASP A 1 94 ? 10.578 0.74 13.07 1 82.06 94 ASP A O 1
ATOM 754 N N . GLY A 1 95 ? 8.375 0.468 12.547 1 82.12 95 GLY A N 1
ATOM 755 C CA . GLY A 1 95 ? 8.719 0.332 11.141 1 82.12 95 GLY A CA 1
ATOM 756 C C . GLY A 1 95 ? 9.055 1.654 10.477 1 82.12 95 GLY A C 1
ATOM 757 O O . GLY A 1 95 ? 8.625 2.713 10.938 1 82.12 95 GLY A O 1
ATOM 758 N N . ASP A 1 96 ? 10.008 1.588 9.617 1 82.94 96 ASP A N 1
ATOM 759 C CA . ASP A 1 96 ? 10.281 2.748 8.773 1 82.94 96 ASP A CA 1
ATOM 760 C C . ASP A 1 96 ? 10.031 2.432 7.305 1 82.94 96 ASP A C 1
ATOM 762 O O . ASP A 1 96 ? 9.93 1.264 6.922 1 82.94 96 ASP A O 1
ATOM 766 N N . ALA A 1 97 ? 9.906 3.447 6.586 1 89.06 97 ALA A N 1
ATOM 767 C CA . ALA A 1 97 ? 9.492 3.291 5.195 1 89.06 97 ALA A CA 1
ATOM 768 C C . ALA A 1 97 ? 10.695 3.346 4.254 1 89.06 97 ALA A C 1
ATOM 770 O O . ALA A 1 97 ? 10.531 3.416 3.033 1 89.06 97 ALA A O 1
ATOM 771 N N . LYS A 1 98 ? 11.875 3.256 4.824 1 87.6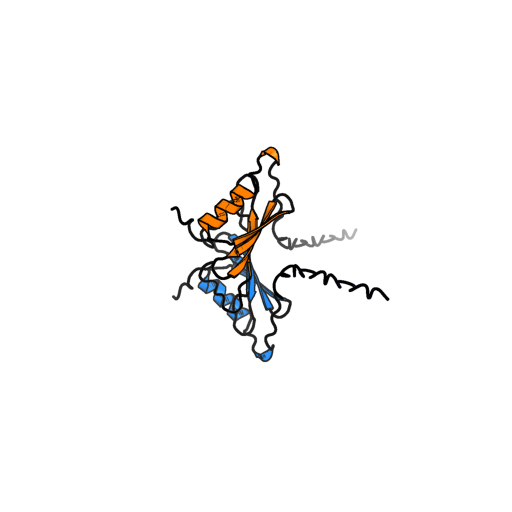9 98 LYS A N 1
ATOM 772 C CA . LYS A 1 98 ? 13.078 3.467 4.016 1 87.69 98 LYS A CA 1
ATOM 773 C C . LYS A 1 98 ? 13.195 2.406 2.926 1 87.69 98 LYS A C 1
ATOM 775 O O . LYS A 1 98 ? 13.648 2.697 1.816 1 87.69 98 LYS A O 1
ATOM 780 N N . ASP A 1 99 ? 12.758 1.236 3.207 1 88.94 99 ASP A N 1
ATOM 781 C CA . ASP A 1 99 ? 12.875 0.146 2.242 1 88.94 99 ASP A CA 1
ATOM 782 C C . ASP A 1 99 ? 11.938 0.359 1.058 1 88.94 99 ASP A C 1
ATOM 784 O O . ASP A 1 99 ? 12.141 -0.211 -0.015 1 88.94 99 ASP A O 1
ATOM 788 N N . TYR A 1 100 ? 10.914 1.229 1.236 1 94 100 TYR A N 1
ATOM 789 C CA . TYR A 1 100 ? 9.891 1.386 0.206 1 94 100 TYR A CA 1
ATOM 790 C C . TYR A 1 100 ? 9.938 2.783 -0.402 1 94 100 TYR A C 1
ATOM 792 O O . TYR A 1 100 ? 9.578 2.973 -1.566 1 94 100 TYR A O 1
ATOM 800 N N . LEU A 1 101 ? 10.328 3.725 0.327 1 92.69 101 LEU A N 1
ATOM 801 C CA . LEU A 1 101 ? 10.297 5.105 -0.138 1 92.69 101 LEU A CA 1
ATOM 802 C C . LEU A 1 101 ? 11.703 5.684 -0.234 1 92.69 101 LEU A C 1
ATOM 804 O O . LEU A 1 101 ? 11.891 6.809 -0.705 1 92.69 101 LEU A O 1
ATOM 808 N N . GLY A 1 102 ? 12.633 4.879 -0.092 1 82.31 102 GLY A N 1
ATOM 809 C CA . GLY A 1 102 ? 14 5.371 -0.089 1 82.31 102 GLY A CA 1
ATOM 810 C C . GLY A 1 102 ? 14.281 6.355 1.03 1 82.31 102 GLY A C 1
ATOM 811 O O . GLY A 1 102 ? 13.406 6.629 1.857 1 82.31 102 GLY A O 1
ATOM 812 N N . SER A 1 103 ? 15.57 6.703 1.16 1 67.25 103 SER A N 1
ATOM 813 C CA . SER A 1 103 ? 15.984 7.719 2.121 1 67.25 103 SER A CA 1
ATOM 814 C C . SER A 1 103 ? 15.602 9.117 1.641 1 67.25 103 SER A C 1
ATOM 816 O O . SER A 1 103 ? 15.648 9.398 0.442 1 67.25 103 SER A O 1
ATOM 818 N N . PRO A 1 104 ? 14.914 9.898 2.506 1 56.62 104 PRO A N 1
ATOM 819 C CA . PRO A 1 104 ? 14.594 11.273 2.127 1 56.62 104 PRO A CA 1
ATOM 820 C C . PRO A 1 104 ? 15.758 11.977 1.422 1 56.62 104 PRO A C 1
ATOM 822 O O . PRO A 1 104 ? 16.922 11.695 1.719 1 56.62 104 PRO A O 1
ATOM 825 N N . ILE A 1 105 ? 15.438 12.57 0.164 1 48.78 105 ILE A N 1
ATOM 826 C CA . ILE A 1 105 ? 16.453 13.383 -0.495 1 48.78 105 ILE A CA 1
ATOM 827 C C . ILE A 1 105 ? 16.844 14.555 0.404 1 48.78 105 ILE A C 1
ATOM 829 O O . ILE A 1 105 ? 15.992 15.359 0.79 1 48.78 105 ILE A O 1
ATOM 833 N N . THR A 1 106 ? 17.516 14.383 1.542 1 45.94 106 THR A N 1
ATOM 834 C CA . THR A 1 106 ? 18.047 15.531 2.268 1 45.94 106 THR A CA 1
ATOM 835 C C . THR A 1 106 ? 18.656 16.547 1.304 1 45.94 106 THR A C 1
ATOM 837 O O . THR A 1 106 ? 19.547 16.203 0.521 1 45.94 106 THR A O 1
ATOM 840 N N . GLU A 1 107 ? 17.875 17.375 0.742 1 38.66 107 GLU A N 1
ATOM 841 C CA . GLU A 1 107 ? 18.672 18.5 0.236 1 38.66 107 GLU A CA 1
ATOM 842 C C . GLU A 1 107 ? 19.375 19.234 1.374 1 38.66 107 GLU A C 1
ATOM 844 O O . GLU A 1 107 ? 18.812 19.391 2.459 1 38.66 107 GLU A O 1
ATOM 849 N N . MET B 1 1 ? -21.203 -49 40.375 1 26.38 1 MET B N 1
ATOM 850 C CA . MET B 1 1 ? -21.172 -47.531 40.156 1 26.38 1 MET B CA 1
ATOM 851 C C . MET B 1 1 ? -20.062 -47.188 39.156 1 26.38 1 MET B C 1
ATOM 853 O O . MET B 1 1 ? -18.906 -47.5 39.406 1 26.38 1 MET B O 1
ATOM 857 N N . LYS B 1 2 ? -20.422 -47.312 37.812 1 34.94 2 LYS B N 1
ATOM 858 C CA . LYS B 1 2 ? -19.828 -47.094 36.5 1 34.94 2 LYS B CA 1
ATOM 859 C C . LYS B 1 2 ? -19.375 -45.625 36.344 1 34.94 2 LYS B C 1
ATOM 861 O O . LYS B 1 2 ? -20.188 -44.75 36.125 1 34.94 2 LYS B O 1
ATOM 866 N N . SER B 1 3 ? -18.438 -45.156 37.219 1 39.59 3 SER B N 1
ATOM 867 C CA . SER B 1 3 ? -17.938 -43.812 37.094 1 39.59 3 SER B CA 1
ATOM 868 C C . SER B 1 3 ? -17.375 -43.531 35.688 1 39.59 3 SER B C 1
ATOM 870 O O . SER B 1 3 ? -16.422 -44.188 35.281 1 39.59 3 SER B O 1
ATOM 872 N N . ALA B 1 4 ? -18.281 -43.25 34.781 1 41.62 4 ALA B N 1
ATOM 873 C CA . ALA B 1 4 ? -18.047 -42.844 33.406 1 41.62 4 ALA B CA 1
ATOM 874 C C . ALA B 1 4 ? -17.062 -41.688 33.375 1 41.62 4 ALA B C 1
ATOM 876 O O . ALA B 1 4 ? -17.266 -40.625 34 1 41.62 4 ALA B O 1
ATOM 877 N N . PHE B 1 5 ? -15.766 -42 33.281 1 39.38 5 PHE B N 1
ATOM 878 C CA . PHE B 1 5 ? -14.703 -41.031 32.969 1 39.38 5 PHE B CA 1
ATOM 879 C C . PHE B 1 5 ? -15.062 -40.188 31.75 1 39.38 5 PHE B C 1
ATOM 881 O O . PHE B 1 5 ? -15.242 -40.75 30.656 1 39.38 5 PHE B O 1
ATOM 888 N N . ILE B 1 6 ? -15.977 -39.25 31.875 1 40.22 6 ILE B N 1
ATOM 889 C CA . ILE B 1 6 ? -16.312 -38.312 30.812 1 40.22 6 ILE B CA 1
ATOM 890 C C . ILE B 1 6 ? -15.031 -37.625 30.328 1 40.22 6 ILE B C 1
ATOM 892 O O . ILE B 1 6 ? -14.328 -36.969 31.109 1 40.22 6 ILE B O 1
ATOM 896 N N . ALA B 1 7 ? -14.336 -38.219 29.406 1 39.38 7 ALA B N 1
ATOM 897 C CA . ALA B 1 7 ? -13.234 -37.625 28.656 1 39.38 7 ALA B CA 1
ATOM 898 C C . ALA B 1 7 ? -13.617 -36.25 28.094 1 39.38 7 ALA B C 1
ATOM 900 O O . ALA B 1 7 ? -14.609 -36.125 27.359 1 39.38 7 ALA B O 1
ATOM 901 N N . HIS B 1 8 ? -13.469 -35.219 28.922 1 41.72 8 HIS B N 1
ATOM 902 C CA . HIS B 1 8 ? -13.617 -33.844 28.422 1 41.72 8 HIS B CA 1
ATOM 903 C C . HIS B 1 8 ? -12.703 -33.594 27.234 1 41.72 8 HIS B C 1
ATOM 905 O O . HIS B 1 8 ? -11.484 -33.75 27.328 1 41.72 8 HIS B O 1
ATOM 911 N N . ALA B 1 9 ? -13.125 -34.062 26.062 1 39.66 9 ALA B N 1
ATOM 912 C CA . ALA B 1 9 ? -12.445 -33.594 24.844 1 39.66 9 ALA B CA 1
ATOM 913 C C . ALA B 1 9 ? -12.352 -32.062 24.812 1 39.66 9 ALA B C 1
ATOM 915 O O . ALA B 1 9 ? -13.375 -31.375 24.75 1 39.66 9 ALA B O 1
ATOM 916 N N . THR B 1 10 ? -11.414 -31.5 25.531 1 39.19 10 THR B N 1
ATOM 917 C CA . THR B 1 10 ? -11.125 -30.078 25.375 1 39.19 10 THR B CA 1
ATOM 918 C C . THR B 1 10 ? -10.867 -29.719 23.922 1 39.19 10 THR B C 1
ATOM 920 O O . THR B 1 10 ? -9.945 -30.266 23.297 1 39.19 10 THR B O 1
ATOM 923 N N . LEU B 1 11 ? -11.922 -29.531 23.125 1 37.12 11 LEU B N 1
ATOM 924 C CA . LEU B 1 11 ? -11.781 -28.922 21.812 1 37.12 11 LEU B CA 1
ATOM 925 C C . LEU B 1 11 ? -10.938 -27.656 21.891 1 37.12 11 LEU B C 1
ATOM 927 O O . LEU B 1 11 ? -11.32 -26.688 22.547 1 37.12 11 LEU B O 1
ATOM 931 N N . LEU B 1 12 ? -9.609 -27.781 21.859 1 36.56 12 LEU B N 1
ATOM 932 C CA . LEU B 1 12 ? -8.719 -26.641 21.641 1 36.56 12 LEU B CA 1
ATOM 933 C C . LEU B 1 12 ? -9.195 -25.797 20.453 1 36.56 12 LEU B C 1
ATOM 935 O O . LEU B 1 12 ? -9.195 -26.266 19.312 1 36.56 12 LEU B O 1
ATOM 939 N N . SER B 1 13 ? -10.25 -25.047 20.641 1 34.53 13 SER B N 1
ATOM 940 C CA . SER B 1 13 ? -10.57 -24.016 19.641 1 34.53 13 SER B CA 1
ATOM 941 C C . SER B 1 13 ? -9.328 -23.25 19.219 1 34.53 13 SER B C 1
ATOM 943 O O . SER B 1 13 ? -8.688 -22.578 20.031 1 34.53 13 SER B O 1
ATOM 945 N N . LEU B 1 14 ? -8.516 -23.812 18.328 1 32.03 14 LEU B N 1
ATOM 946 C CA . LEU B 1 14 ? -7.512 -23.016 17.641 1 32.03 14 LEU B CA 1
ATOM 947 C C . LEU B 1 14 ? -8.094 -21.672 17.219 1 32.03 14 LEU B C 1
ATOM 949 O O . LEU B 1 14 ? -9.055 -21.625 16.438 1 32.03 14 LEU B O 1
ATOM 953 N N . LEU B 1 15 ? -8.148 -20.719 18.125 1 32.62 15 LEU B N 1
ATOM 954 C CA . LEU B 1 15 ? -8.32 -19.328 17.75 1 32.62 15 LEU B CA 1
ATOM 955 C C . LEU B 1 15 ? -7.551 -19 16.469 1 32.62 15 LEU B C 1
ATOM 957 O O . LEU B 1 15 ? -6.32 -18.953 16.469 1 32.62 15 LEU B O 1
ATOM 961 N N . LEU B 1 16 ? -7.871 -19.641 15.398 1 34.22 16 LEU B N 1
ATOM 962 C CA . LEU B 1 16 ? -7.391 -18.984 14.188 1 34.22 16 LEU B CA 1
ATOM 963 C C . LEU B 1 16 ? -7.59 -17.469 14.273 1 34.22 16 LEU B C 1
ATOM 965 O O . LEU B 1 16 ? -8.703 -16.984 14.102 1 34.22 16 LEU B O 1
ATOM 969 N N . SER B 1 17 ? -7.055 -16.812 15.312 1 33.34 17 SER B N 1
ATOM 970 C CA . SER B 1 17 ? -7.008 -15.359 15.219 1 33.34 17 SER B CA 1
ATOM 971 C C . SER B 1 17 ? -6.754 -14.914 13.781 1 33.34 17 SER B C 1
ATOM 973 O O . SER B 1 17 ? -5.707 -15.219 13.203 1 33.34 17 SER B O 1
ATOM 975 N N . GLY B 1 18 ? -7.684 -15.094 12.953 1 35.88 18 GLY B N 1
ATOM 976 C CA . GLY B 1 18 ? -7.527 -14.25 11.773 1 35.88 18 GLY B CA 1
ATOM 977 C C . GLY B 1 18 ? -6.754 -12.969 12.055 1 35.88 18 GLY B C 1
ATOM 978 O O . GLY B 1 18 ? -7.117 -12.203 12.953 1 35.88 18 GLY B O 1
ATOM 979 N N . HIS B 1 19 ? -5.469 -12.977 12.172 1 38.44 19 HIS B N 1
ATOM 980 C CA . HIS B 1 19 ? -4.73 -11.719 12.195 1 38.44 19 HIS B CA 1
ATOM 981 C C . HIS B 1 19 ? -5.523 -10.602 11.523 1 38.44 19 HIS B C 1
ATOM 983 O O . HIS B 1 19 ? -5.746 -10.633 10.312 1 38.44 19 HIS B O 1
ATOM 989 N N . ALA B 1 20 ? -6.742 -10.219 11.898 1 39.88 20 ALA B N 1
ATOM 990 C CA . ALA B 1 20 ? -7.34 -8.914 11.609 1 39.88 20 ALA B CA 1
ATOM 991 C C . ALA B 1 20 ? -6.273 -7.898 11.219 1 39.88 20 ALA B C 1
ATOM 993 O O . ALA B 1 20 ? -5.238 -7.789 11.883 1 39.88 20 ALA B O 1
ATOM 994 N N . LEU B 1 21 ? -6.105 -7.586 10.055 1 44.5 21 LEU B N 1
ATOM 995 C CA . LEU B 1 21 ? -5.355 -6.395 9.68 1 44.5 21 LEU B CA 1
ATOM 996 C C . LEU B 1 21 ? -5.367 -5.371 10.812 1 44.5 21 LEU B C 1
ATOM 998 O O . LEU B 1 21 ? -6.34 -5.273 11.555 1 44.5 21 LEU B O 1
ATOM 1002 N N . ALA B 1 22 ? -4.305 -5.152 11.531 1 50.34 22 ALA B N 1
ATOM 1003 C CA . ALA B 1 22 ? -3.963 -4.23 12.609 1 50.34 22 ALA B CA 1
ATOM 1004 C C . ALA B 1 22 ? -4.957 -3.076 12.68 1 50.34 22 ALA B C 1
ATOM 1006 O O . ALA B 1 22 ? -5.418 -2.578 11.656 1 50.34 22 ALA B O 1
ATOM 1007 N N . ASP B 1 23 ? -5.652 -2.914 13.805 1 54.19 23 ASP B N 1
ATOM 1008 C CA . ASP B 1 23 ? -6.309 -1.68 14.227 1 54.19 23 ASP B CA 1
ATOM 1009 C C . ASP B 1 23 ? -5.582 -0.455 13.672 1 54.19 23 ASP B C 1
ATOM 1011 O O . ASP B 1 23 ? -4.508 -0.091 14.164 1 54.19 23 ASP B O 1
ATOM 1015 N N . GLU B 1 24 ? -5.68 -0.081 12.367 1 76.12 24 GLU B N 1
ATOM 1016 C CA . GLU B 1 24 ? -5.023 0.994 11.625 1 76.12 24 GLU B CA 1
ATOM 1017 C C . GLU B 1 24 ? -5.457 2.363 12.141 1 76.12 24 GLU B C 1
ATOM 1019 O O . GLU B 1 24 ? -5.109 3.391 11.555 1 76.12 24 GLU B O 1
ATOM 1024 N N . ASP B 1 25 ? -6.023 2.297 13.398 1 90.44 25 ASP B N 1
ATOM 1025 C CA . ASP B 1 25 ? -6.469 3.586 13.922 1 90.44 25 ASP B CA 1
ATOM 1026 C C . ASP B 1 25 ? -5.328 4.32 14.625 1 90.44 25 ASP B C 1
ATOM 1028 O O . ASP B 1 25 ? -4.438 3.689 15.195 1 90.44 25 ASP B O 1
ATOM 1032 N N . CYS B 1 26 ? -5.395 5.637 14.531 1 96.12 26 CYS B N 1
ATOM 1033 C CA . CYS B 1 26 ? -4.516 6.504 15.305 1 96.12 26 CYS B CA 1
ATOM 1034 C C . CYS B 1 26 ? -5.246 7.098 16.5 1 96.12 26 CYS B C 1
ATOM 1036 O O . CYS B 1 26 ? -6.453 7.344 16.438 1 96.12 26 CYS B O 1
ATOM 1038 N N . SER B 1 27 ? -4.465 7.281 17.594 1 96.19 27 SER B N 1
ATOM 1039 C CA . SER B 1 27 ? -5.094 7.742 18.828 1 96.19 27 SER B CA 1
ATOM 1040 C C . SER B 1 27 ? -4.375 8.961 19.391 1 96.19 27 SER B C 1
ATOM 1042 O O . SER B 1 27 ? -4.512 9.273 20.578 1 96.19 27 SER B O 1
ATOM 1044 N N . ASP B 1 28 ? -3.619 9.641 18.562 1 97.69 28 ASP B N 1
ATOM 1045 C CA . ASP B 1 28 ? -2.908 10.836 19.016 1 97.69 28 ASP B CA 1
ATOM 1046 C C . ASP B 1 28 ? -3.875 11.867 19.594 1 97.69 28 ASP B C 1
ATOM 1048 O O . ASP B 1 28 ? -4.934 12.125 19.016 1 97.69 28 ASP B O 1
ATOM 1052 N N . PRO B 1 29 ? -3.514 12.539 20.688 1 98.12 29 PRO B N 1
ATOM 1053 C CA . PRO B 1 29 ? -4.34 13.656 21.141 1 98.12 29 PRO B CA 1
ATOM 1054 C C . PRO B 1 29 ? -4.371 14.812 20.141 1 98.12 29 PRO B C 1
ATOM 1056 O O . PRO B 1 29 ? -3.336 15.18 19.578 1 98.12 29 PRO B O 1
ATOM 1059 N N . VAL B 1 30 ? -5.527 15.359 19.969 1 98.12 30 VAL B N 1
ATOM 1060 C CA . VAL B 1 30 ? -5.734 16.406 18.969 1 98.12 30 VAL B CA 1
ATOM 1061 C C . VAL B 1 30 ? -4.805 17.578 19.25 1 98.12 30 VAL B C 1
ATOM 1063 O O . VAL B 1 30 ? -4.273 18.188 18.328 1 98.12 30 VAL B O 1
ATOM 1066 N N . SER B 1 31 ? -4.5 17.844 20.469 1 98.44 31 SER B N 1
ATOM 1067 C CA . SER B 1 31 ? -3.654 18.969 20.875 1 98.44 31 SER B CA 1
ATOM 1068 C C . SER B 1 31 ? -2.236 18.812 20.328 1 98.44 31 SER B C 1
ATOM 1070 O O . SER B 1 31 ? -1.502 19.797 20.203 1 98.44 31 SER B O 1
ATOM 1072 N N . ASP B 1 32 ? -1.854 17.594 19.953 1 98.62 32 ASP B N 1
ATOM 1073 C CA . ASP B 1 32 ? -0.485 17.328 19.516 1 98.62 32 ASP B CA 1
ATOM 1074 C C . ASP B 1 32 ? -0.394 17.234 18 1 98.62 32 ASP B C 1
ATOM 1076 O O . ASP B 1 32 ? 0.696 17.078 17.453 1 98.62 32 ASP B O 1
ATOM 1080 N N . TRP B 1 33 ? -1.522 17.391 17.281 1 98.81 33 TRP B N 1
ATOM 1081 C CA . TRP B 1 33 ? -1.538 17.188 15.836 1 98.81 33 TRP B CA 1
ATOM 1082 C C . TRP B 1 33 ? -0.733 18.266 15.125 1 98.81 33 TRP B C 1
ATOM 1084 O O . TRP B 1 33 ? -0.814 19.453 15.484 1 98.81 33 TRP B O 1
ATOM 1094 N N . GLN B 1 34 ? 0.098 17.781 14.156 1 98.88 34 GLN B N 1
ATOM 1095 C CA . GLN B 1 34 ? 0.717 18.703 13.211 1 98.88 34 GLN B CA 1
ATOM 1096 C C . GLN B 1 34 ? -0.292 19.188 12.172 1 98.88 34 GLN B C 1
ATOM 1098 O O . GLN B 1 34 ? -1.236 18.469 11.836 1 98.88 34 GLN B O 1
ATOM 1103 N N . PRO B 1 35 ? 0.027 20.406 11.648 1 98.75 35 PRO B N 1
ATOM 1104 C CA . PRO B 1 35 ? -0.823 20.844 10.547 1 98.75 35 PRO B CA 1
ATOM 1105 C C . PRO B 1 35 ? -0.739 19.938 9.328 1 98.75 35 PRO B C 1
ATOM 1107 O O . PRO B 1 35 ? 0.338 19.422 9.008 1 98.75 35 PRO B O 1
ATOM 1110 N N . ARG B 1 36 ? -1.901 19.734 8.695 1 98.62 36 ARG B N 1
ATOM 1111 C CA . ARG B 1 36 ? -1.931 18.938 7.477 1 98.62 36 ARG B CA 1
ATOM 1112 C C . ARG B 1 36 ? -0.93 19.453 6.449 1 98.62 36 ARG B C 1
ATOM 1114 O O . ARG B 1 36 ? -0.306 18.672 5.73 1 98.62 36 ARG B O 1
ATOM 1121 N N . ASP B 1 37 ? -0.729 20.797 6.469 1 98.44 37 ASP B N 1
ATOM 1122 C CA . ASP B 1 37 ? 0.192 21.391 5.504 1 98.44 37 ASP B CA 1
ATOM 1123 C C . ASP B 1 37 ? 1.632 20.969 5.789 1 98.44 37 ASP B C 1
ATOM 1125 O O . ASP B 1 37 ? 2.449 20.875 4.871 1 98.44 37 ASP B O 1
ATOM 1129 N N . THR B 1 38 ? 1.96 20.719 7.039 1 98.75 38 THR B N 1
ATOM 1130 C CA . THR B 1 38 ? 3.279 20.203 7.391 1 98.75 38 THR B CA 1
ATOM 1131 C C . THR B 1 38 ? 3.531 18.859 6.723 1 98.75 38 THR B C 1
ATOM 1133 O O . THR B 1 38 ? 4.598 18.625 6.141 1 98.75 38 THR B O 1
ATOM 1136 N N . LEU B 1 39 ? 2.516 17.969 6.727 1 98.75 39 LEU B N 1
ATOM 1137 C CA . LEU B 1 39 ? 2.617 16.672 6.062 1 98.75 39 LEU B CA 1
ATOM 1138 C C . LEU B 1 39 ? 2.719 16.844 4.551 1 98.75 39 LEU B C 1
ATOM 1140 O O . LEU B 1 39 ? 3.562 16.219 3.906 1 98.75 39 LEU B O 1
ATOM 1144 N N . ARG B 1 40 ? 1.827 17.688 4.008 1 98.69 40 ARG B N 1
ATOM 1145 C CA . ARG B 1 40 ? 1.849 17.938 2.57 1 98.69 40 ARG B CA 1
ATOM 1146 C C . ARG B 1 40 ? 3.244 18.344 2.107 1 98.69 40 ARG B C 1
ATOM 1148 O O . ARG B 1 40 ? 3.797 17.75 1.186 1 98.69 40 ARG B O 1
ATOM 1155 N N . LEU B 1 41 ? 3.824 19.328 2.799 1 98.25 41 LEU B N 1
ATOM 1156 C CA . LEU B 1 41 ? 5.133 19.844 2.414 1 98.25 41 LEU B CA 1
ATOM 1157 C C . LEU B 1 41 ? 6.211 18.781 2.568 1 98.25 41 LEU B C 1
ATOM 1159 O O . LEU B 1 41 ? 7.098 18.656 1.72 1 98.25 41 LEU B O 1
ATOM 1163 N N . GLN B 1 42 ? 6.086 18.016 3.572 1 97.19 42 GLN B N 1
ATOM 1164 C CA . GLN B 1 42 ? 7.066 16.969 3.828 1 97.19 42 GLN B CA 1
ATOM 1165 C C . GLN B 1 42 ? 7.098 15.953 2.686 1 97.19 42 GLN B C 1
ATOM 1167 O O . GLN B 1 42 ? 8.164 15.664 2.135 1 97.19 42 GLN B O 1
ATOM 1172 N N . VAL B 1 43 ? 5.945 15.461 2.285 1 97.5 43 VAL B N 1
ATOM 1173 C CA . VAL B 1 43 ? 5.938 14.375 1.316 1 97.5 43 VAL B CA 1
ATOM 1174 C C . VAL B 1 43 ? 6.207 14.922 -0.083 1 97.5 43 VAL B C 1
ATOM 1176 O O . VAL B 1 43 ? 6.793 14.234 -0.923 1 97.5 43 VAL B O 1
ATOM 1179 N N . GLU B 1 44 ? 5.77 16.156 -0.368 1 97.81 44 GLU B N 1
ATOM 1180 C CA . GLU B 1 44 ? 6.086 16.781 -1.649 1 97.81 44 GLU B CA 1
ATOM 1181 C C . GLU B 1 44 ? 7.586 17.016 -1.798 1 97.81 44 GLU B C 1
ATOM 1183 O O . GLU B 1 44 ? 8.156 16.75 -2.855 1 97.81 44 GLU B O 1
ATOM 1188 N N . ARG B 1 45 ? 8.227 17.375 -0.691 1 96.88 45 ARG B N 1
ATOM 1189 C CA . ARG B 1 45 ? 9.656 17.672 -0.727 1 96.88 45 ARG B CA 1
ATOM 1190 C C . ARG B 1 45 ? 10.469 16.375 -0.738 1 96.88 45 ARG B C 1
ATOM 1192 O O . ARG B 1 45 ? 11.422 16.234 -1.512 1 96.88 45 ARG B O 1
ATOM 1199 N N . GLN B 1 46 ? 10.047 15.469 0.007 1 95.12 46 GLN B N 1
ATOM 1200 C CA . GLN B 1 46 ? 10.859 14.266 0.203 1 95.12 46 GLN B CA 1
ATOM 1201 C C . GLN B 1 46 ? 10.672 13.281 -0.949 1 95.12 46 GLN B C 1
ATOM 1203 O O . GLN B 1 46 ? 11.625 12.633 -1.375 1 95.12 46 GLN B O 1
ATOM 1208 N N . TYR B 1 47 ? 9.43 13.234 -1.476 1 95.56 47 TYR B N 1
ATOM 1209 C CA . TYR B 1 47 ? 9.156 12.141 -2.4 1 95.56 47 TYR B CA 1
ATOM 1210 C C . TYR B 1 47 ? 8.672 12.672 -3.746 1 95.56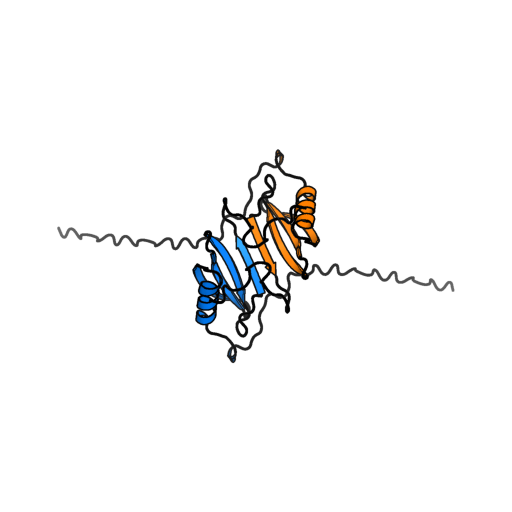 47 TYR B C 1
ATOM 1212 O O . TYR B 1 47 ? 8.531 11.914 -4.703 1 95.56 47 TYR B O 1
ATOM 1220 N N . GLY B 1 48 ? 8.344 13.914 -3.787 1 96.12 48 GLY B N 1
ATOM 1221 C CA . GLY B 1 48 ? 7.887 14.508 -5.031 1 96.12 48 GLY B CA 1
ATOM 1222 C C . GLY B 1 48 ? 6.457 14.148 -5.375 1 96.12 48 GLY B C 1
ATOM 1223 O O . GLY B 1 48 ? 6.07 14.156 -6.547 1 96.12 48 GLY B O 1
ATOM 1224 N N . TRP B 1 49 ? 5.73 13.797 -4.395 1 97.5 49 TRP B N 1
ATOM 1225 C CA . TRP B 1 49 ? 4.332 13.445 -4.621 1 97.5 49 TRP B CA 1
ATOM 1226 C C . TRP B 1 49 ? 3.496 14.688 -4.898 1 97.5 49 TRP B C 1
ATOM 1228 O O . TRP B 1 49 ? 3.781 15.766 -4.3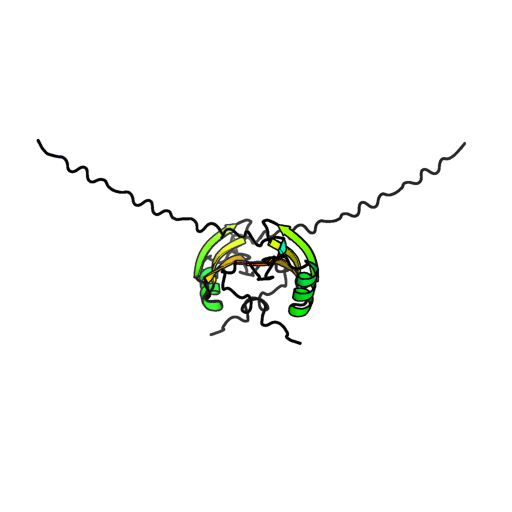79 1 97.5 49 TRP B O 1
ATOM 1238 N N . ASN B 1 50 ? 2.529 14.531 -5.777 1 98.12 50 ASN B N 1
ATOM 1239 C CA . ASN B 1 50 ? 1.454 15.508 -5.918 1 98.12 50 ASN B CA 1
ATOM 1240 C C . ASN B 1 50 ? 0.273 15.18 -5.012 1 98.12 50 ASN B C 1
ATOM 1242 O O . ASN B 1 50 ? -0.494 14.258 -5.297 1 98.12 50 ASN B O 1
ATOM 1246 N N . VAL B 1 51 ? 0.197 15.914 -3.896 1 98.75 51 VAL B N 1
ATOM 1247 C CA . VAL B 1 51 ? -0.821 15.617 -2.893 1 98.75 51 VAL B CA 1
ATOM 1248 C C . VAL B 1 51 ? -2.16 16.203 -3.326 1 98.75 51 VAL B C 1
ATOM 1250 O O . VAL B 1 51 ? -2.268 17.406 -3.564 1 98.75 51 VAL B O 1
ATOM 1253 N N . GLN B 1 52 ? -3.188 15.43 -3.375 1 98.5 52 GLN B N 1
ATOM 1254 C CA . GLN B 1 52 ? -4.504 15.867 -3.816 1 98.5 52 GLN B CA 1
ATOM 1255 C C . GLN B 1 52 ? -5.426 16.125 -2.629 1 98.5 52 GLN B C 1
ATOM 1257 O O . GLN B 1 52 ? -6.285 17.016 -2.684 1 98.5 52 GLN B O 1
ATOM 1262 N N . ARG B 1 53 ? -5.227 15.234 -1.613 1 98.44 53 ARG B N 1
ATOM 1263 C CA . ARG B 1 53 ? -6.098 15.375 -0.453 1 98.44 53 ARG B CA 1
ATOM 1264 C C . ARG B 1 53 ? -5.426 14.844 0.808 1 98.44 53 ARG B C 1
ATOM 1266 O O . ARG B 1 53 ? -4.723 13.828 0.763 1 98.44 53 ARG B O 1
ATOM 1273 N N . ILE B 1 54 ? -5.641 15.547 1.896 1 98.81 54 ILE B N 1
ATOM 1274 C CA . ILE B 1 54 ? -5.383 15.023 3.234 1 98.81 54 ILE B CA 1
ATOM 1275 C C . ILE B 1 54 ? -6.648 15.141 4.082 1 98.81 54 ILE B C 1
ATOM 1277 O O . ILE B 1 54 ? -7.199 16.234 4.246 1 98.81 54 ILE B O 1
ATOM 1281 N N . LYS B 1 55 ? -7.086 14.094 4.633 1 98.5 55 LYS B N 1
ATOM 1282 C CA . LYS B 1 55 ? -8.242 14.094 5.516 1 98.5 55 LYS B CA 1
ATOM 1283 C C . LYS B 1 55 ? -7.949 13.344 6.816 1 98.5 55 LYS B C 1
ATOM 1285 O O . LYS B 1 55 ? -6.93 12.664 6.926 1 98.5 55 LYS B O 1
ATOM 1290 N N . VAL B 1 56 ? -8.852 13.594 7.805 1 98.25 56 VAL B N 1
ATOM 1291 C CA . VAL B 1 56 ? -8.82 12.773 9.008 1 98.25 56 VAL B CA 1
ATOM 1292 C C . VAL B 1 56 ? -9.734 11.562 8.836 1 98.25 56 VAL B C 1
ATOM 1294 O O . VAL B 1 56 ? -10.891 11.711 8.422 1 98.25 56 VAL B O 1
ATOM 1297 N N . ASP B 1 57 ? -9.219 10.398 9.062 1 97.31 57 ASP B N 1
ATOM 1298 C CA . ASP B 1 57 ? -9.969 9.141 9.039 1 97.31 57 ASP B CA 1
ATOM 1299 C C . ASP B 1 57 ? -9.461 8.195 10.125 1 97.31 57 ASP B C 1
ATOM 1301 O O . ASP B 1 57 ? -8.273 7.875 10.18 1 97.31 57 ASP B O 1
ATOM 1305 N N . ASP B 1 58 ? -10.352 7.82 11.07 1 96.94 58 ASP B N 1
ATOM 1306 C CA . ASP B 1 58 ? -10.016 6.922 12.172 1 96.94 58 ASP B CA 1
ATOM 1307 C C . ASP B 1 58 ? -8.828 7.457 12.969 1 96.94 58 ASP B C 1
ATOM 1309 O O . ASP B 1 58 ? -7.895 6.711 13.281 1 96.94 58 ASP B O 1
ATOM 1313 N N . GLY B 1 59 ? -8.742 8.742 13.141 1 97.69 59 GLY B N 1
ATOM 1314 C CA . GLY B 1 59 ? -7.758 9.398 13.992 1 97.69 59 GLY B CA 1
ATOM 1315 C C . GLY B 1 59 ? -6.422 9.602 13.305 1 97.69 59 GLY B C 1
ATOM 1316 O O . GLY B 1 59 ? -5.492 10.156 13.898 1 97.69 59 GLY B O 1
ATOM 1317 N N . CYS B 1 60 ? -6.348 9.281 11.977 1 98.38 60 CYS B N 1
ATOM 1318 C CA . CYS B 1 60 ? -5.105 9.422 11.227 1 98.38 60 CYS B CA 1
ATOM 1319 C C . CYS B 1 60 ? -5.242 10.469 10.125 1 98.38 60 CYS B C 1
ATOM 1321 O O . CYS B 1 60 ? -6.355 10.805 9.719 1 98.38 60 CYS B O 1
ATOM 1323 N N . TYR B 1 61 ? -4.121 11 9.688 1 98.69 61 TYR B N 1
ATOM 1324 C CA . TYR B 1 61 ? -4.086 11.703 8.414 1 98.69 61 TYR B CA 1
ATOM 1325 C C . TYR B 1 61 ? -4.039 10.719 7.25 1 98.69 61 TYR B C 1
ATOM 1327 O O . TYR B 1 61 ? -3.113 9.906 7.156 1 98.69 61 TYR B O 1
ATOM 1335 N N . GLU B 1 62 ? -5.055 10.773 6.438 1 98.69 62 GLU B N 1
ATOM 1336 C CA . GLU B 1 62 ? -5.055 10.016 5.191 1 98.69 62 GLU B CA 1
ATOM 1337 C C . GLU B 1 62 ? -4.742 10.914 3.998 1 98.69 62 GLU B C 1
ATOM 1339 O O . GLU B 1 62 ? -5.453 11.883 3.738 1 98.69 62 GLU B O 1
ATOM 1344 N N . LEU B 1 63 ? -3.713 10.57 3.359 1 98.69 63 LEU B N 1
ATOM 1345 C CA . LEU B 1 63 ? -3.215 11.328 2.215 1 98.69 63 LEU B CA 1
ATOM 1346 C C . LEU B 1 63 ? -3.465 10.57 0.914 1 98.69 63 LEU B C 1
ATOM 1348 O O . LEU B 1 63 ? -3.219 9.367 0.833 1 98.69 63 LEU B O 1
ATOM 1352 N N . ARG B 1 64 ? -3.971 11.25 -0.065 1 98.69 64 ARG B N 1
ATOM 1353 C CA . ARG B 1 64 ? -4.109 10.734 -1.423 1 98.69 64 ARG B CA 1
ATOM 1354 C C . ARG B 1 64 ? -3.408 11.648 -2.428 1 98.69 64 ARG B C 1
ATOM 1356 O O . ARG B 1 64 ? -3.467 12.875 -2.307 1 98.69 64 ARG B O 1
ATOM 1363 N N . GLY B 1 65 ? -2.803 11.008 -3.344 1 98.38 65 GLY B N 1
ATOM 1364 C CA . GLY B 1 65 ? -2.119 11.773 -4.375 1 98.38 65 GLY B CA 1
ATOM 1365 C C . GLY B 1 65 ? -1.506 10.906 -5.453 1 98.38 65 GLY B C 1
ATOM 1366 O O . GLY B 1 65 ? -1.958 9.781 -5.688 1 98.38 65 GLY B O 1
ATOM 1367 N N . LEU B 1 66 ? -0.578 11.477 -6.188 1 97.5 66 LEU B N 1
ATOM 1368 C CA . LEU B 1 66 ? 0.183 10.805 -7.234 1 97.5 66 LEU B CA 1
ATOM 1369 C C . LEU B 1 66 ? 1.681 10.883 -6.957 1 97.5 66 LEU B C 1
ATOM 1371 O O . LEU B 1 66 ? 2.178 11.922 -6.516 1 97.5 66 LEU B O 1
ATOM 1375 N N . ASP B 1 67 ? 2.312 9.742 -7.219 1 95.81 67 ASP B N 1
ATOM 1376 C CA . ASP B 1 67 ? 3.766 9.844 -7.145 1 95.81 67 ASP B CA 1
ATOM 1377 C C . ASP B 1 67 ? 4.344 10.398 -8.445 1 95.81 67 ASP B C 1
ATOM 1379 O O . ASP B 1 67 ? 3.598 10.805 -9.336 1 95.81 67 ASP B O 1
ATOM 1383 N N . ARG B 1 68 ? 5.66 10.445 -8.594 1 94.44 68 ARG B N 1
ATOM 1384 C CA . ARG B 1 68 ? 6.344 11.094 -9.703 1 94.44 68 ARG B CA 1
ATOM 1385 C C . ARG B 1 68 ? 6.074 10.359 -11.016 1 94.44 68 ARG B C 1
ATOM 1387 O O . ARG B 1 68 ? 6.242 10.922 -12.094 1 94.44 68 ARG B O 1
ATOM 1394 N N . LYS B 1 69 ? 5.676 9.172 -10.914 1 93.88 69 LYS B N 1
ATOM 1395 C CA . LYS B 1 69 ? 5.434 8.367 -12.109 1 93.88 69 LYS B CA 1
ATOM 1396 C C . LYS B 1 69 ? 3.945 8.312 -12.438 1 93.88 69 LYS B C 1
ATOM 1398 O O . LYS B 1 69 ? 3.535 7.59 -13.352 1 93.88 69 LYS B O 1
ATOM 1403 N N . GLY B 1 70 ? 3.188 8.898 -11.648 1 94.75 70 GLY B N 1
ATOM 1404 C CA . GLY B 1 70 ? 1.762 8.992 -11.922 1 94.75 70 GLY B CA 1
ATOM 1405 C C . GLY B 1 70 ? 0.954 7.883 -11.281 1 94.75 70 GLY B C 1
ATOM 1406 O O . GLY B 1 70 ? -0.243 7.75 -11.539 1 94.75 70 GLY B O 1
ATOM 1407 N N . ASN B 1 71 ? 1.631 7.055 -10.461 1 95.44 71 ASN B N 1
ATOM 1408 C CA . ASN B 1 71 ? 0.881 6.066 -9.695 1 95.44 71 ASN B CA 1
ATOM 1409 C C . ASN B 1 71 ? 0.07 6.719 -8.578 1 95.44 71 ASN B C 1
ATOM 1411 O O . ASN B 1 71 ? 0.542 7.652 -7.926 1 95.44 71 ASN B O 1
ATOM 1415 N N . ALA B 1 72 ? -1.111 6.195 -8.344 1 96.56 72 ALA B N 1
ATOM 1416 C CA . ALA B 1 72 ? -1.899 6.684 -7.215 1 96.56 72 ALA B CA 1
ATOM 1417 C C . ALA B 1 72 ? -1.336 6.172 -5.891 1 96.56 72 ALA B C 1
ATOM 1419 O O . ALA B 1 72 ? -0.946 5.004 -5.785 1 96.56 72 ALA B O 1
ATOM 1420 N N . ILE B 1 73 ? -1.271 7.102 -4.973 1 97.44 73 ILE B N 1
ATOM 1421 C CA . ILE B 1 73 ? -0.762 6.797 -3.643 1 97.44 73 ILE B CA 1
ATOM 1422 C C . ILE B 1 73 ? -1.835 7.098 -2.598 1 97.44 73 ILE B C 1
ATOM 1424 O O . ILE B 1 73 ? -2.514 8.125 -2.672 1 97.44 73 ILE B O 1
ATOM 1428 N N . GLU B 1 74 ? -2.008 6.215 -1.71 1 98.19 74 GLU B N 1
ATOM 1429 C CA . GLU B 1 74 ? -2.713 6.445 -0.453 1 98.19 74 GLU B CA 1
ATOM 1430 C C . GLU B 1 74 ? -1.828 6.117 0.746 1 98.19 74 GLU B C 1
ATOM 1432 O O . GLU B 1 74 ? -1.149 5.09 0.76 1 98.19 74 GLU B O 1
ATOM 1437 N N . ALA B 1 75 ? -1.861 6.977 1.722 1 97.88 75 ALA B N 1
ATOM 1438 C CA . ALA B 1 75 ? -1.021 6.754 2.895 1 97.88 75 ALA B CA 1
ATOM 1439 C C . ALA B 1 75 ? -1.691 7.285 4.16 1 97.88 75 ALA B C 1
ATOM 1441 O O . ALA B 1 75 ? -2.434 8.273 4.109 1 97.88 75 ALA B O 1
ATOM 1442 N N . SER B 1 76 ? -1.408 6.574 5.234 1 97.44 76 SER B N 1
ATOM 1443 C CA . SER B 1 76 ? -1.89 7.031 6.531 1 97.44 76 SER B CA 1
ATOM 1444 C C . SER B 1 76 ? -0.73 7.371 7.465 1 97.44 76 SER B C 1
ATOM 1446 O O . SER B 1 76 ? 0.274 6.656 7.496 1 97.44 76 SER B O 1
ATOM 1448 N N . TYR B 1 77 ? -0.918 8.453 8.141 1 97.56 77 TYR B N 1
ATOM 1449 C CA . TYR B 1 77 ? 0.093 8.945 9.07 1 97.56 77 TYR B CA 1
ATOM 1450 C C . TYR B 1 77 ? -0.503 9.18 10.445 1 97.56 77 TYR B C 1
ATOM 1452 O O . TYR B 1 77 ? -1.647 9.625 10.57 1 97.56 77 TYR B O 1
ATOM 1460 N N . SER B 1 78 ? 0.327 8.922 11.422 1 97.38 78 SER B N 1
ATOM 1461 C CA . SER B 1 78 ? 0.005 9.43 12.75 1 97.38 78 SER B CA 1
ATOM 1462 C C . SER B 1 78 ? 0.055 10.953 12.789 1 97.38 78 SER B C 1
ATOM 1464 O O . SER B 1 78 ? 1.088 11.555 12.477 1 97.38 78 SER B O 1
ATOM 1466 N N . PRO B 1 79 ? -0.963 11.578 13.266 1 98.56 79 PRO B N 1
ATOM 1467 C CA . PRO B 1 79 ? -1.027 13.023 13.07 1 98.56 79 PRO B CA 1
ATOM 1468 C C . PRO B 1 79 ? 0.005 13.781 13.906 1 98.56 79 PRO B C 1
ATOM 1470 O O . PRO B 1 79 ? 0.473 14.852 13.508 1 98.56 79 PRO B O 1
AT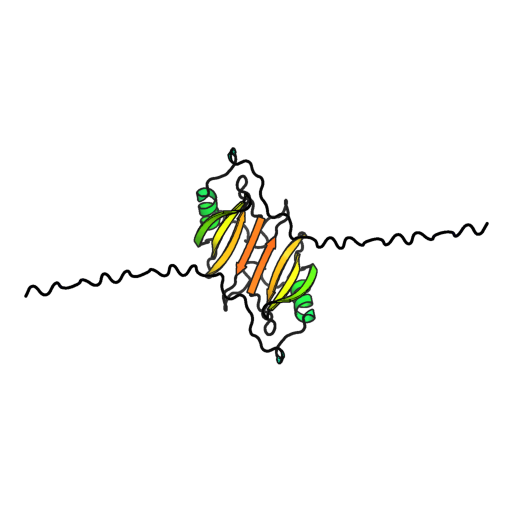OM 1473 N N . ALA B 1 80 ? 0.37 13.258 15.055 1 98.5 80 ALA B N 1
ATOM 1474 C CA . ALA B 1 80 ? 1.277 13.984 15.938 1 98.5 80 ALA B CA 1
ATOM 1475 C C . ALA B 1 80 ? 2.727 13.836 15.477 1 98.5 80 ALA B C 1
ATOM 1477 O O . ALA B 1 80 ? 3.471 14.82 15.422 1 98.5 80 ALA B O 1
ATOM 1478 N N . SER B 1 81 ? 3.117 12.648 15.109 1 97 81 SER B N 1
ATOM 1479 C CA . SER B 1 81 ? 4.508 12.359 14.781 1 97 81 SER B CA 1
ATOM 1480 C C . SER B 1 81 ? 4.734 12.391 13.273 1 97 81 SER B C 1
ATOM 1482 O O . SER B 1 81 ? 5.879 12.422 12.812 1 97 81 SER B O 1
ATOM 1484 N N . LEU B 1 82 ? 3.676 12.25 12.461 1 97.12 82 LEU B N 1
ATOM 1485 C CA . LEU B 1 82 ? 3.723 12.125 11.008 1 97.12 82 LEU B CA 1
ATOM 1486 C C . LEU B 1 82 ? 4.508 10.883 10.594 1 97.12 82 LEU B C 1
ATOM 1488 O O . LEU B 1 82 ? 5.176 10.883 9.555 1 97.12 82 LEU B O 1
ATOM 1492 N N . ARG B 1 83 ? 4.395 9.898 11.508 1 95.25 83 ARG B N 1
ATOM 1493 C CA . ARG B 1 83 ? 4.93 8.586 11.148 1 95.25 83 ARG B CA 1
ATOM 1494 C C . ARG B 1 83 ? 4.008 7.863 10.18 1 95.25 83 ARG B C 1
ATOM 1496 O O . ARG B 1 83 ? 2.795 7.797 10.398 1 95.25 83 ARG B O 1
ATOM 1503 N N . LEU B 1 84 ? 4.641 7.281 9.148 1 96.38 84 LEU B N 1
ATOM 1504 C CA . LEU B 1 84 ? 3.891 6.531 8.148 1 96.38 84 LEU B CA 1
ATOM 1505 C C . LEU B 1 84 ? 3.379 5.215 8.727 1 96.38 84 LEU B C 1
ATOM 1507 O O . LEU B 1 84 ? 4.152 4.438 9.289 1 96.38 84 LEU B O 1
ATOM 1511 N N . ARG B 1 85 ? 2.051 5.012 8.617 1 96.69 85 ARG B N 1
ATOM 1512 C CA . ARG B 1 85 ? 1.434 3.805 9.156 1 96.69 85 ARG B CA 1
ATOM 1513 C C . ARG B 1 85 ? 1.104 2.814 8.047 1 96.69 85 ARG B C 1
ATOM 1515 O O . ARG B 1 85 ? 1.284 1.606 8.211 1 96.69 85 ARG B O 1
ATOM 1522 N N . THR B 1 86 ? 0.549 3.287 6.953 1 97.19 86 THR B N 1
ATOM 1523 C CA . THR B 1 86 ? 0.209 2.453 5.805 1 97.19 86 THR B CA 1
ATOM 1524 C C . THR B 1 86 ? 0.562 3.162 4.5 1 97.19 86 THR B C 1
ATOM 1526 O O . THR B 1 86 ? 0.441 4.383 4.398 1 97.19 86 THR B O 1
ATOM 1529 N N . LEU B 1 87 ? 1.006 2.461 3.586 1 97.44 87 LEU B N 1
ATOM 1530 C CA . LEU B 1 87 ? 1.316 2.906 2.232 1 97.44 87 LEU B CA 1
ATOM 1531 C C . LEU B 1 87 ? 0.654 2.004 1.198 1 97.44 87 LEU B C 1
ATOM 1533 O O . LEU B 1 87 ? 0.766 0.777 1.275 1 97.44 87 LEU B O 1
ATOM 1537 N N . GLU B 1 88 ? -0.075 2.607 0.32 1 97.88 88 GLU B N 1
ATOM 1538 C CA . GLU B 1 88 ? -0.714 1.895 -0.782 1 97.88 88 GLU B CA 1
ATOM 1539 C C . GLU B 1 88 ? -0.416 2.564 -2.121 1 97.88 88 GLU B C 1
ATOM 1541 O O . GLU B 1 88 ? -0.588 3.777 -2.266 1 97.88 88 GLU B O 1
ATOM 1546 N N . ILE B 1 89 ? 0.047 1.777 -3.01 1 97.06 89 ILE B N 1
ATOM 1547 C CA . ILE B 1 89 ? 0.34 2.252 -4.359 1 97.06 89 ILE B CA 1
ATOM 1548 C C . ILE B 1 89 ? -0.507 1.483 -5.371 1 97.06 89 ILE B C 1
ATOM 1550 O O . ILE B 1 89 ? -0.598 0.255 -5.309 1 97.06 89 ILE B O 1
ATOM 1554 N N . HIS B 1 90 ? -1.145 2.207 -6.219 1 96.81 90 HIS B N 1
ATOM 1555 C CA . HIS B 1 90 ? -1.82 1.664 -7.395 1 96.81 90 HIS B CA 1
ATOM 1556 C C . HIS B 1 90 ? -1.037 1.962 -8.664 1 96.81 90 HIS B C 1
ATOM 1558 O O . HIS B 1 90 ? -0.991 3.107 -9.117 1 96.81 90 HIS B O 1
ATOM 1564 N N . PHE B 1 91 ? -0.494 0.903 -9.188 1 95.44 91 PHE B N 1
ATOM 1565 C CA . PHE B 1 91 ? 0.426 1.103 -10.305 1 95.44 91 PHE B CA 1
ATOM 1566 C C . PHE B 1 91 ? -0.335 1.271 -11.609 1 95.44 91 PHE B C 1
ATOM 1568 O O . PHE B 1 91 ? -1.315 0.566 -11.859 1 95.44 91 PHE B O 1
ATOM 1575 N N . ARG B 1 92 ? 0.187 2.152 -12.375 1 92.31 92 ARG B N 1
ATOM 1576 C CA . ARG B 1 92 ? -0.35 2.295 -13.727 1 92.31 92 ARG B CA 1
ATOM 1577 C C . ARG B 1 92 ? 0.027 1.1 -14.594 1 92.31 92 ARG B C 1
ATOM 1579 O O . ARG B 1 92 ? 0.818 0.25 -14.18 1 92.31 92 ARG B O 1
ATOM 1586 N N . ASP B 1 93 ? -0.565 0.962 -15.75 1 85.06 93 ASP B N 1
ATOM 1587 C CA . ASP B 1 93 ? -0.354 -0.178 -16.625 1 85.06 93 ASP B CA 1
ATOM 1588 C C . ASP B 1 93 ? 1.124 -0.335 -16.984 1 85.06 93 ASP B C 1
ATOM 1590 O O . ASP B 1 93 ? 1.623 -1.456 -17.094 1 85.06 93 ASP B O 1
ATOM 1594 N N . ASP B 1 94 ? 1.823 0.763 -17.094 1 82.88 94 ASP B N 1
ATOM 1595 C CA . ASP B 1 94 ? 3.238 0.694 -17.453 1 82.88 94 ASP B CA 1
ATOM 1596 C C . ASP B 1 94 ? 4.121 0.906 -16.219 1 82.88 94 ASP B C 1
ATOM 1598 O O . ASP B 1 94 ? 5.344 1.027 -16.344 1 82.88 94 ASP B O 1
ATOM 1602 N N . GLY B 1 95 ? 3.455 0.797 -15.094 1 82.88 95 GLY B N 1
ATOM 1603 C CA . GLY B 1 95 ? 4.211 1.068 -13.883 1 82.88 95 GLY B CA 1
ATOM 1604 C C . GLY B 1 95 ? 5.055 -0.108 -13.43 1 82.88 95 GLY B C 1
ATOM 1605 O O . GLY B 1 95 ? 4.762 -1.257 -13.766 1 82.88 95 GLY B O 1
ATOM 1606 N N . ASP B 1 96 ? 6.191 0.217 -12.938 1 83.38 96 ASP B N 1
ATOM 1607 C CA . ASP B 1 96 ? 7.008 -0.806 -12.289 1 83.38 96 ASP B CA 1
ATOM 1608 C C . ASP B 1 96 ? 7.195 -0.501 -10.805 1 83.38 96 ASP B C 1
ATOM 1610 O O . ASP B 1 96 ? 6.953 0.622 -10.359 1 83.38 96 ASP B O 1
ATOM 1614 N N . ALA B 1 97 ? 7.57 -1.488 -10.148 1 89.56 97 ALA B N 1
ATOM 1615 C CA . ALA B 1 97 ? 7.621 -1.376 -8.688 1 89.56 97 ALA B CA 1
ATOM 1616 C C . ALA B 1 97 ? 9.047 -1.115 -8.211 1 89.56 97 ALA B C 1
ATOM 1618 O O . ALA B 1 97 ? 9.328 -1.185 -7.012 1 89.56 97 ALA B O 1
ATOM 1619 N N . LYS B 1 98 ? 9.922 -0.765 -9.133 1 87.69 98 LYS B N 1
ATOM 1620 C CA . LYS B 1 98 ? 11.328 -0.664 -8.781 1 87.69 98 LYS B CA 1
ATOM 1621 C C . LYS B 1 98 ? 11.562 0.436 -7.75 1 87.69 98 LYS B C 1
ATOM 1623 O O . LYS B 1 98 ? 12.414 0.298 -6.871 1 87.69 98 LYS B O 1
ATOM 1628 N N . ASP B 1 99 ? 10.805 1.449 -7.816 1 89.12 99 ASP B N 1
ATOM 1629 C CA . ASP B 1 99 ? 10.984 2.57 -6.898 1 89.12 99 ASP B CA 1
ATOM 1630 C C . ASP B 1 99 ? 10.57 2.189 -5.48 1 89.12 99 ASP B C 1
ATOM 1632 O O . ASP B 1 99 ? 10.977 2.836 -4.516 1 89.12 99 ASP B O 1
ATOM 1636 N N . TYR B 1 100 ? 9.781 1.106 -5.344 1 94.06 100 TYR B N 1
ATOM 1637 C CA . TYR B 1 100 ? 9.227 0.754 -4.039 1 94.06 100 TYR B CA 1
ATOM 1638 C C . TYR B 1 100 ? 9.805 -0.568 -3.545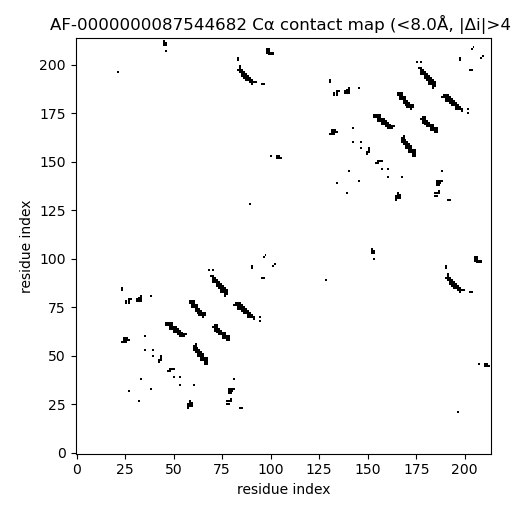 1 94.06 100 TYR B C 1
ATOM 1640 O O . TYR B 1 100 ? 9.914 -0.791 -2.338 1 94.06 100 TYR B O 1
ATOM 1648 N N . LEU B 1 101 ? 10.133 -1.422 -4.41 1 92.75 101 LEU B N 1
ATOM 1649 C CA . LEU B 1 101 ? 10.578 -2.756 -4.023 1 92.75 101 LEU B CA 1
ATOM 1650 C C . LEU B 1 101 ? 12.031 -2.984 -4.434 1 92.75 101 LEU B C 1
ATOM 1652 O O . LEU B 1 101 ? 12.617 -4.016 -4.102 1 92.75 101 LEU B O 1
ATOM 1656 N N . GLY B 1 102 ? 12.625 -1.997 -4.848 1 82.5 102 GLY B N 1
ATOM 1657 C CA . GLY B 1 102 ? 13.984 -2.162 -5.336 1 82.5 102 GLY B CA 1
ATOM 1658 C C . GLY B 1 102 ? 14.086 -3.088 -6.531 1 82.5 102 GLY B C 1
ATOM 1659 O O . GLY B 1 102 ? 13.07 -3.582 -7.027 1 82.5 102 GLY B O 1
ATOM 1660 N N . SER B 1 103 ? 15.297 -3.123 -7.117 1 67.5 103 SER B N 1
ATOM 1661 C CA . SER B 1 103 ? 15.578 -4.047 -8.211 1 67.5 103 SER B CA 1
ATOM 1662 C C . SER B 1 103 ? 15.719 -5.477 -7.703 1 67.5 103 SER B C 1
ATOM 1664 O O . SER B 1 103 ? 16.25 -5.707 -6.609 1 67.5 103 SER B O 1
ATOM 1666 N N . PRO B 1 104 ? 14.961 -6.43 -8.312 1 56.72 104 PRO B N 1
ATOM 1667 C CA . PRO B 1 104 ? 15.125 -7.832 -7.926 1 56.72 104 PRO B CA 1
ATOM 1668 C C . PRO B 1 104 ? 16.594 -8.211 -7.711 1 56.72 104 PRO B C 1
ATOM 1670 O O . PRO B 1 104 ? 17.469 -7.68 -8.383 1 56.72 104 PRO B O 1
ATOM 1673 N N . ILE B 1 105 ? 16.859 -8.836 -6.469 1 48.88 105 ILE B N 1
ATOM 1674 C CA . ILE B 1 105 ? 18.203 -9.359 -6.262 1 48.88 105 ILE B CA 1
ATOM 1675 C C . ILE B 1 105 ? 18.516 -10.422 -7.316 1 48.88 105 ILE B C 1
ATOM 1677 O O . ILE B 1 105 ? 17.797 -11.414 -7.434 1 48.88 105 ILE B O 1
ATOM 1681 N N . THR B 1 106 ? 18.672 -10.117 -8.594 1 46.44 106 THR B N 1
ATOM 1682 C CA . THR B 1 106 ? 19.172 -11.109 -9.531 1 46.44 106 THR B CA 1
ATOM 1683 C C . THR B 1 106 ? 20.297 -11.938 -8.898 1 46.44 106 THR B C 1
ATOM 1685 O O . THR B 1 106 ? 21.281 -11.383 -8.406 1 46.44 106 THR B O 1
ATOM 1688 N N . GLU B 1 107 ? 19.969 -12.906 -8.156 1 38.69 107 GLU B N 1
ATOM 1689 C CA . GLU B 1 107 ? 21.125 -13.789 -8.008 1 38.69 107 GLU B CA 1
ATOM 1690 C C . GLU B 1 107 ? 21.531 -14.391 -9.352 1 38.69 107 GLU B C 1
ATOM 1692 O O . GLU B 1 107 ? 20.672 -14.688 -10.188 1 38.69 107 GLU B O 1
#

Nearest PDB structures (foldseek):
  6l8a-assembly2_D  TM=8.320E-01  e=1.209E+00  Acidithiobacillus ferrooxidans
  7cqy-assembly1_A  TM=7.624E-01  e=3.650E+00  Acidithiobacillus ferrooxidans
  3h3h-assembly1_A  TM=5.648E-01  e=1.439E+00  Burkholderia thailandensis E264
  2xh9-assembly2_B  TM=4.229E-01  e=1.015E+00  Streptomyces clavuligerus
  2xf3-assembly2_B  TM=3.988E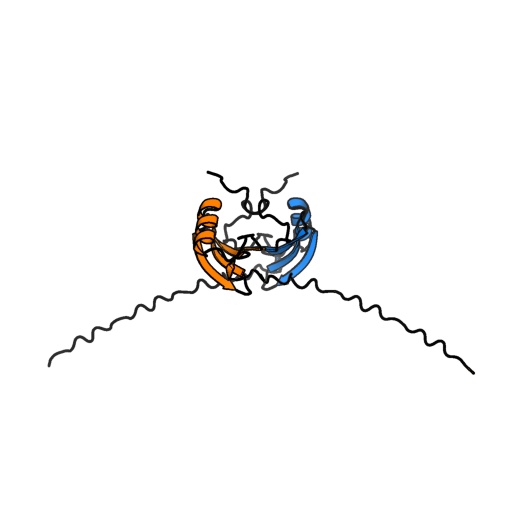-01  e=1.209E+00  Streptomyces clavuligerus

Sequence (214 aa):
MKSAFIAHATLLSLLLSGHALADEDCSDPVSDWQPRDTLRLQVERQYGWNVQRIKVDDGCYELRGLDRKGNAIEASYSPASLRLRTLEIHFRDDGDAKDYLGSPITEMKSAFIAHATLLSLLLSGHALADEDCSDPVSDWQPRDTLRLQVERQYGWNVQRIKVDDGCYELRGLDRKGNAIEASYSPASLRLRTLEIHFRDDGDAKDYLGSPITE

Organism: NCBI:txid47879